Protein AF-A0A7S2DVL0-F1 (afdb_monomer_lite)

Foldseek 3Di:
DDDPDPDVVVVVVLVVVLVVVLVVQCVVVVVPDDDDDPPVVCVVSNVVSVVVSVVVVVVVVVVVVVVVVVVPPCPPVNVVVVVVVVVVVVVVVVVVVVCVVVPPPPDPDPCDVVNVVVVVVPPPPDDDDDDDDCVVVVVVVVVVVVVVVVVVVVVVVVVVVVVVVVVVVVVVVVVVVVVVVVVVVVVVVVVVVVVVVVVVVVVVVVVVVVVVVVVVVVVVVVVVVVVVVVVVVVVVVVVVVVVVVCVVVDDDDPDDDDDPDDDDDDDDDDDPPPDDPPPPDDDDDDDDDDDDDDD

Structure (mmCIF, N/CA/C/O backbone):
data_AF-A0A7S2DVL0-F1
#
_entry.id   AF-A0A7S2DVL0-F1
#
loop_
_atom_site.group_PDB
_atom_site.id
_atom_site.type_symbol
_atom_site.label_atom_id
_atom_site.label_alt_id
_atom_site.label_comp_id
_atom_site.label_asym_id
_atom_site.label_entity_id
_atom_site.label_seq_id
_atom_site.pdbx_PDB_ins_code
_atom_site.Cartn_x
_atom_site.Cartn_y
_atom_site.Cartn_z
_atom_site.occupancy
_atom_site.B_iso_or_equiv
_atom_site.auth_seq_id
_atom_site.auth_comp_id
_atom_site.auth_asym_id
_atom_site.auth_atom_id
_atom_site.pdbx_PDB_model_num
ATOM 1 N N . VAL A 1 1 ? 19.307 2.700 -13.566 1.00 50.06 1 VAL A N 1
ATOM 2 C CA . VAL A 1 1 ? 20.420 2.272 -12.690 1.00 50.06 1 VAL A CA 1
ATOM 3 C C . VAL A 1 1 ? 21.251 3.512 -12.385 1.00 50.06 1 VAL A C 1
ATOM 5 O O . VAL A 1 1 ? 21.381 4.338 -13.277 1.00 50.06 1 VAL A O 1
ATOM 8 N N . PHE A 1 2 ? 21.716 3.642 -11.141 1.00 42.03 2 PHE A N 1
ATOM 9 C CA . PHE A 1 2 ? 22.416 4.773 -10.503 1.00 42.03 2 PHE A CA 1
ATOM 10 C C . PHE A 1 2 ? 21.571 5.903 -9.903 1.00 42.03 2 PHE A C 1
ATOM 12 O O . PHE A 1 2 ? 20.671 6.484 -10.508 1.00 42.03 2 PHE A O 1
ATOM 19 N N . GLY A 1 3 ? 21.868 6.156 -8.627 1.00 41.47 3 GLY A N 1
ATOM 20 C CA . GLY A 1 3 ? 21.097 6.999 -7.728 1.00 41.47 3 GLY A CA 1
ATOM 21 C C . GLY A 1 3 ? 20.777 6.400 -6.358 1.00 41.47 3 GLY A C 1
ATOM 22 O O . GLY A 1 3 ? 19.974 6.978 -5.634 1.00 41.47 3 GLY A O 1
ATOM 23 N N . SER A 1 4 ? 21.347 5.238 -6.045 1.00 48.41 4 SER A N 1
ATOM 24 C CA . SER A 1 4 ? 21.222 4.517 -4.774 1.00 48.41 4 SER A CA 1
ATOM 25 C C . SER A 1 4 ? 22.229 4.958 -3.714 1.00 48.41 4 SER A C 1
ATOM 27 O O . SER A 1 4 ? 22.134 4.503 -2.581 1.00 48.41 4 SER A O 1
ATOM 29 N N . ASN A 1 5 ? 23.176 5.828 -4.056 1.00 49.28 5 ASN A N 1
ATOM 30 C CA . ASN A 1 5 ? 24.221 6.213 -3.124 1.00 49.28 5 ASN A CA 1
ATOM 31 C C . ASN A 1 5 ? 23.696 7.389 -2.302 1.00 49.28 5 ASN A C 1
ATOM 33 O O . ASN A 1 5 ? 23.779 8.545 -2.716 1.00 49.28 5 ASN A O 1
ATOM 37 N N . LEU A 1 6 ? 23.091 7.069 -1.154 1.00 56.78 6 LEU A N 1
ATOM 38 C CA . LEU A 1 6 ? 23.238 7.935 0.013 1.00 56.78 6 LEU A CA 1
ATOM 39 C C . LEU A 1 6 ? 24.744 8.225 0.106 1.00 56.78 6 LEU A C 1
ATOM 41 O O . LEU A 1 6 ? 25.525 7.279 0.021 1.00 56.78 6 LEU A O 1
ATOM 45 N N . HIS A 1 7 ? 25.160 9.491 0.164 1.00 62.66 7 HIS A N 1
ATOM 46 C CA . HIS A 1 7 ? 26.583 9.773 0.370 1.00 62.66 7 HIS A CA 1
ATOM 47 C C . HIS A 1 7 ? 27.009 9.069 1.663 1.00 62.66 7 HIS A C 1
ATOM 49 O O . HIS A 1 7 ? 26.276 9.156 2.649 1.00 62.66 7 HIS A O 1
ATOM 55 N N . ASP A 1 8 ? 28.147 8.369 1.659 1.00 63.44 8 ASP A N 1
ATOM 56 C CA . ASP A 1 8 ? 28.633 7.610 2.826 1.00 63.44 8 ASP A CA 1
ATOM 57 C C . ASP A 1 8 ? 28.656 8.475 4.097 1.00 63.44 8 ASP A C 1
ATOM 59 O O . ASP A 1 8 ? 28.310 8.025 5.184 1.00 63.44 8 ASP A O 1
ATOM 63 N N . GLU A 1 9 ? 28.918 9.769 3.933 1.00 69.19 9 GLU A N 1
ATOM 64 C CA . GLU A 1 9 ? 28.875 10.792 4.977 1.00 69.19 9 GLU A CA 1
ATOM 65 C C . GLU A 1 9 ? 27.500 10.921 5.668 1.00 69.19 9 GLU A C 1
ATOM 67 O O . GLU A 1 9 ? 27.413 11.082 6.884 1.00 69.19 9 GLU A O 1
ATOM 72 N N . GLN A 1 10 ? 26.399 10.760 4.925 1.00 74.38 10 GLN A N 1
ATOM 73 C CA . GLN A 1 10 ? 25.040 10.746 5.479 1.00 74.38 10 GLN A CA 1
ATOM 74 C C . GLN A 1 10 ? 24.735 9.438 6.215 1.00 74.38 10 GLN A C 1
ATOM 76 O O . GLN A 1 10 ? 24.002 9.455 7.202 1.00 74.38 10 GLN A O 1
ATOM 81 N N . ILE A 1 11 ? 25.295 8.312 5.760 1.00 75.50 11 ILE A N 1
ATOM 82 C CA . ILE A 1 11 ? 25.153 7.017 6.440 1.00 75.50 11 ILE A CA 1
ATOM 83 C C . ILE A 1 11 ? 25.861 7.073 7.796 1.00 75.50 11 ILE A C 1
ATOM 85 O O . ILE A 1 11 ? 25.276 6.673 8.800 1.00 75.50 11 ILE A O 1
ATOM 89 N N . ILE A 1 12 ? 27.070 7.640 7.833 1.00 77.31 12 ILE A N 1
ATOM 90 C CA . ILE A 1 12 ? 27.854 7.832 9.059 1.00 77.31 12 ILE A CA 1
ATOM 91 C C . ILE A 1 12 ? 27.099 8.732 10.044 1.00 77.31 12 ILE A C 1
ATOM 93 O O . ILE A 1 12 ? 26.960 8.378 11.214 1.00 77.31 12 ILE A O 1
ATOM 97 N N . HIS A 1 13 ? 26.539 9.854 9.581 1.00 74.69 13 HIS A N 1
ATOM 98 C CA . HIS A 1 13 ? 25.767 10.752 10.444 1.00 74.69 13 HIS A CA 1
ATOM 99 C C . HIS A 1 13 ? 24.511 10.092 11.020 1.00 74.69 13 HIS A C 1
ATOM 101 O O . HIS A 1 13 ? 24.214 10.280 12.200 1.00 74.69 13 HIS A O 1
ATOM 107 N N . ILE A 1 14 ? 23.779 9.316 10.213 1.00 76.44 14 ILE A N 1
ATOM 108 C CA . ILE A 1 14 ? 22.608 8.569 10.686 1.00 76.44 14 ILE A CA 1
ATOM 109 C C . ILE A 1 14 ? 23.049 7.542 11.726 1.00 76.44 14 ILE A C 1
ATOM 111 O O . ILE A 1 14 ? 22.485 7.549 12.812 1.00 76.44 14 ILE A O 1
ATOM 115 N N . PHE A 1 15 ? 24.085 6.748 11.434 1.00 79.25 15 PHE A N 1
ATOM 116 C CA . PHE A 1 15 ? 24.612 5.722 12.335 1.00 79.25 15 PHE A CA 1
ATOM 117 C C . PHE A 1 15 ? 24.961 6.289 13.715 1.00 79.25 15 PHE A C 1
ATOM 119 O O . PHE A 1 15 ? 24.412 5.825 14.714 1.00 79.25 15 PHE A O 1
ATOM 126 N N . TRP A 1 16 ? 25.786 7.340 13.766 1.00 82.56 16 TRP A N 1
ATOM 127 C CA . TRP A 1 16 ? 26.170 7.983 15.026 1.00 82.56 16 TRP A CA 1
ATOM 128 C C . TRP A 1 16 ? 24.976 8.587 15.759 1.00 82.56 16 TRP A C 1
ATOM 130 O O . TRP A 1 16 ? 24.888 8.470 16.976 1.00 82.56 16 TRP A O 1
ATOM 140 N N . SER A 1 17 ? 24.027 9.184 15.035 1.00 75.19 17 SER A N 1
ATOM 141 C CA . SER A 1 17 ? 22.839 9.789 15.645 1.00 75.19 17 SER A CA 1
ATOM 142 C C . SER A 1 17 ? 21.921 8.736 16.277 1.00 75.19 17 SER A C 1
ATOM 144 O O . SER A 1 17 ? 21.418 8.955 17.376 1.00 75.19 17 SER A O 1
ATOM 146 N N . THR A 1 18 ? 21.729 7.579 15.628 1.00 75.12 18 THR A N 1
ATOM 147 C CA . THR A 1 18 ? 21.005 6.441 16.226 1.00 75.12 18 THR A CA 1
ATOM 148 C C . THR A 1 18 ? 21.750 5.845 17.412 1.00 75.12 18 THR A C 1
ATOM 150 O O . THR A 1 18 ? 21.121 5.590 18.432 1.00 75.12 18 THR A O 1
ATOM 153 N N . LEU A 1 19 ? 23.075 5.694 17.326 1.00 80.38 19 LEU A N 1
ATOM 154 C CA . LEU A 1 19 ? 23.889 5.169 18.423 1.00 80.38 19 LEU A CA 1
ATOM 155 C C . LEU A 1 19 ? 23.804 6.077 19.662 1.00 80.38 19 LEU A C 1
ATOM 157 O O . LEU A 1 19 ? 23.554 5.603 20.766 1.00 80.38 19 LEU A O 1
ATOM 161 N N . PHE A 1 20 ? 23.932 7.396 19.486 1.00 81.81 20 PHE A N 1
ATOM 162 C CA . PHE A 1 20 ? 23.771 8.357 20.582 1.00 81.81 20 PHE A CA 1
ATOM 163 C C . PHE A 1 20 ? 22.355 8.351 21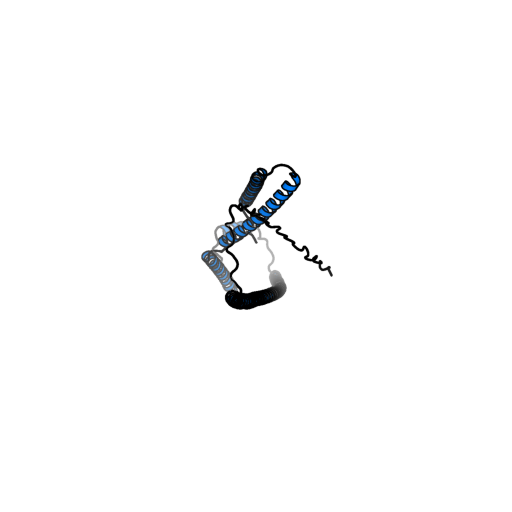.167 1.00 81.81 20 PHE A C 1
ATOM 165 O O . PHE A 1 20 ? 22.208 8.459 22.383 1.00 81.81 20 PHE A O 1
ATOM 172 N N . ALA A 1 21 ? 21.321 8.199 20.336 1.00 76.12 21 ALA A N 1
ATOM 173 C CA . ALA A 1 21 ? 19.942 8.099 20.808 1.00 76.12 21 ALA A CA 1
ATOM 174 C C . ALA A 1 21 ? 19.694 6.818 21.627 1.00 76.12 21 ALA A C 1
ATOM 176 O O . ALA A 1 21 ? 19.040 6.882 22.667 1.00 76.12 21 ALA A O 1
ATOM 177 N N . GLU A 1 22 ? 20.248 5.678 21.200 1.00 75.50 22 GLU A N 1
ATOM 178 C CA . GLU A 1 22 ? 20.196 4.414 21.948 1.00 75.50 22 GLU A CA 1
ATOM 179 C C . GLU A 1 22 ? 20.906 4.533 23.299 1.00 75.50 22 GLU A C 1
ATOM 181 O O . GLU A 1 22 ? 20.315 4.214 24.331 1.00 75.50 22 GLU A O 1
ATOM 186 N N . LEU A 1 23 ? 22.134 5.065 23.321 1.00 78.00 23 LEU A N 1
ATOM 187 C CA . LEU A 1 23 ? 22.875 5.294 24.565 1.00 78.00 23 LEU A CA 1
ATOM 188 C C . LEU A 1 23 ? 22.144 6.260 25.508 1.00 78.00 23 LEU A C 1
ATOM 190 O O . LEU A 1 23 ? 22.111 6.025 26.715 1.00 78.00 23 LEU A O 1
ATOM 194 N N . PHE A 1 24 ? 21.531 7.319 24.975 1.00 79.38 24 PHE A N 1
ATOM 195 C CA . PHE A 1 24 ? 20.758 8.271 25.771 1.00 79.38 24 PHE A CA 1
ATOM 196 C C . PHE A 1 24 ? 19.507 7.629 26.387 1.00 79.38 24 PHE A C 1
ATOM 198 O O . PHE A 1 24 ? 19.237 7.832 27.570 1.00 79.38 24 PHE A O 1
ATOM 205 N N . MET A 1 25 ? 18.771 6.813 25.623 1.00 74.00 25 MET A N 1
ATOM 206 C CA . MET A 1 25 ? 17.609 6.068 26.129 1.00 74.00 25 MET A CA 1
ATOM 207 C C . MET A 1 25 ? 18.005 5.080 27.227 1.00 74.00 25 MET A C 1
ATOM 209 O O . MET A 1 25 ? 17.353 5.034 28.267 1.00 74.00 25 MET A O 1
ATOM 213 N N . ILE A 1 26 ? 19.102 4.340 27.039 1.00 74.38 26 ILE A N 1
ATOM 214 C CA . ILE A 1 26 ? 19.629 3.422 28.058 1.00 74.38 26 ILE A CA 1
ATOM 215 C C . ILE A 1 26 ? 20.008 4.192 29.328 1.00 74.38 26 ILE A C 1
ATOM 217 O O . ILE A 1 26 ? 19.660 3.765 30.425 1.00 74.38 26 ILE A O 1
ATOM 221 N N . PHE A 1 27 ? 20.666 5.348 29.200 1.00 78.50 27 PHE A N 1
ATOM 222 C CA . PHE A 1 27 ? 21.063 6.164 30.349 1.00 78.50 27 PHE A CA 1
ATOM 223 C C . PHE A 1 27 ? 19.859 6.729 31.118 1.00 78.50 27 PHE A C 1
ATOM 225 O O . PHE A 1 27 ? 19.845 6.682 32.345 1.00 78.50 27 PHE A O 1
ATOM 232 N N . MET A 1 28 ? 18.829 7.208 30.413 1.00 74.62 28 MET A N 1
ATOM 233 C CA . MET A 1 28 ? 17.597 7.725 31.028 1.00 74.62 28 MET A CA 1
ATOM 234 C C . MET A 1 28 ? 16.793 6.628 31.736 1.00 74.62 28 MET A C 1
ATOM 236 O O . MET A 1 28 ? 16.224 6.868 32.797 1.00 74.62 28 MET A O 1
ATOM 240 N N . LEU A 1 29 ? 16.754 5.419 31.172 1.00 71.06 29 LEU A N 1
ATOM 241 C CA . LEU A 1 29 ? 16.024 4.291 31.757 1.00 71.06 29 LEU A CA 1
ATOM 242 C C . LEU A 1 29 ? 16.802 3.624 32.901 1.00 71.06 29 LEU A C 1
ATOM 244 O O . LEU A 1 29 ? 16.195 3.165 33.863 1.00 71.06 29 LEU A O 1
ATOM 248 N N . SER A 1 30 ? 18.136 3.656 32.855 1.00 67.56 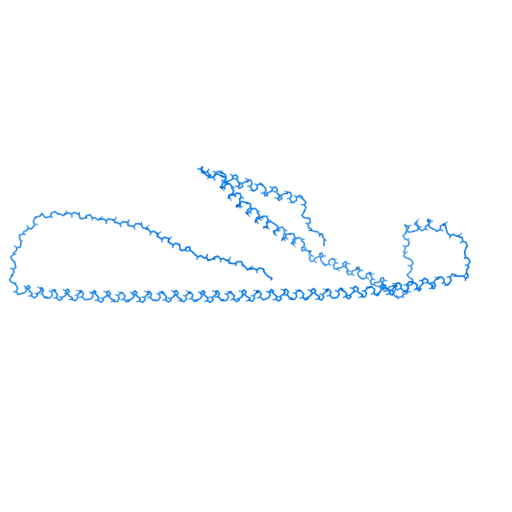30 SER A N 1
ATOM 249 C CA . SER A 1 30 ? 19.013 3.115 33.901 1.00 67.56 30 SER A CA 1
ATOM 250 C C . SER A 1 30 ? 18.901 3.839 35.248 1.00 67.56 30 SER A C 1
ATOM 252 O O . SER A 1 30 ? 19.328 3.278 36.255 1.00 67.56 30 SER A O 1
ATOM 254 N N . GLN A 1 31 ? 18.385 5.071 35.296 1.00 66.19 31 GLN A N 1
ATOM 255 C CA . GLN A 1 31 ? 18.293 5.846 36.543 1.00 66.19 31 GLN A CA 1
ATOM 256 C C . GLN A 1 31 ? 17.055 5.515 37.394 1.00 66.19 31 GLN A C 1
ATOM 258 O O . GLN A 1 31 ? 16.978 5.961 38.535 1.00 66.19 31 GLN A O 1
ATOM 263 N N . ASN A 1 32 ? 16.101 4.732 36.878 1.00 62.94 32 ASN A N 1
ATOM 264 C CA . ASN A 1 32 ? 14.792 4.528 37.512 1.00 62.94 32 ASN A CA 1
ATOM 265 C C . ASN A 1 32 ? 14.623 3.196 38.272 1.00 62.94 32 ASN A C 1
ATOM 267 O O . ASN A 1 32 ? 13.505 2.882 38.677 1.00 62.94 32 ASN A O 1
ATOM 271 N N . GLU A 1 33 ? 15.676 2.399 38.484 1.00 56.94 33 GLU A N 1
ATOM 272 C CA . GLU A 1 33 ? 15.510 1.014 38.958 1.00 56.94 33 GLU A CA 1
ATOM 273 C C . GLU A 1 33 ? 16.174 0.724 40.309 1.00 56.94 33 GLU A C 1
ATOM 275 O O . GLU A 1 33 ? 17.397 0.706 40.438 1.00 56.94 33 GLU A O 1
ATOM 280 N N . ASN A 1 34 ? 15.323 0.447 41.304 1.00 56.12 34 ASN A N 1
ATOM 281 C CA . ASN A 1 34 ? 15.676 -0.170 42.582 1.00 56.12 34 ASN A CA 1
ATOM 282 C C . ASN A 1 34 ? 15.659 -1.707 42.464 1.00 56.12 34 ASN A C 1
ATOM 284 O O . ASN A 1 34 ? 14.858 -2.295 41.740 1.00 56.12 34 ASN A O 1
ATOM 288 N N . ASP A 1 35 ? 16.581 -2.334 43.188 1.00 61.31 35 ASP A N 1
ATOM 289 C CA . ASP A 1 35 ? 17.112 -3.685 43.010 1.00 61.31 35 ASP A CA 1
ATOM 290 C C . ASP A 1 35 ? 16.134 -4.865 43.176 1.00 61.31 35 ASP A C 1
ATOM 292 O O . ASP A 1 35 ? 15.570 -5.055 44.249 1.00 61.31 35 ASP A O 1
ATOM 296 N N . ALA A 1 36 ? 16.057 -5.737 42.154 1.00 58.97 36 ALA A N 1
ATOM 297 C CA . ALA A 1 36 ? 15.828 -7.186 42.331 1.00 58.97 36 ALA A CA 1
ATOM 298 C C . ALA A 1 36 ? 16.179 -8.046 41.088 1.00 58.97 36 ALA A C 1
ATOM 300 O O . ALA A 1 36 ? 16.665 -9.161 41.254 1.00 58.97 36 ALA A O 1
ATOM 301 N N . PHE A 1 37 ? 16.001 -7.560 39.845 1.00 63.72 37 PHE A N 1
ATOM 302 C CA . PHE A 1 37 ? 16.165 -8.392 38.627 1.00 63.72 37 PHE A CA 1
ATOM 303 C C . PHE A 1 37 ? 16.851 -7.681 37.440 1.00 63.72 37 PHE A C 1
ATOM 305 O O . PHE A 1 37 ? 16.379 -7.718 36.301 1.00 63.72 37 PHE A O 1
ATOM 312 N N . ARG A 1 38 ? 18.027 -7.087 37.689 1.00 66.00 38 ARG A N 1
ATOM 313 C CA . ARG A 1 38 ? 18.797 -6.297 36.703 1.00 66.00 38 ARG A CA 1
ATOM 314 C C . ARG A 1 38 ? 19.011 -6.954 35.321 1.00 66.00 38 ARG A C 1
ATOM 316 O O . ARG A 1 38 ? 18.795 -6.269 34.327 1.00 66.00 38 ARG A O 1
ATOM 323 N N . PRO A 1 39 ? 19.418 -8.233 35.176 1.00 72.25 39 PRO A N 1
ATOM 324 C CA . PRO A 1 39 ? 19.754 -8.769 33.850 1.00 72.25 39 PRO A CA 1
ATOM 325 C C . PRO A 1 39 ? 18.534 -8.999 32.944 1.00 72.25 39 PRO A C 1
ATOM 327 O O . PRO A 1 39 ? 18.613 -8.753 31.741 1.00 72.25 39 PRO A O 1
ATOM 330 N N . ILE A 1 40 ? 17.398 -9.430 33.502 1.00 74.69 40 ILE A N 1
ATOM 331 C CA . ILE A 1 40 ? 16.161 -9.656 32.731 1.00 74.69 40 ILE A CA 1
ATOM 332 C C . ILE A 1 40 ? 15.567 -8.315 32.296 1.00 74.69 40 ILE A C 1
ATOM 334 O O . ILE A 1 40 ? 15.134 -8.157 31.156 1.00 74.69 40 ILE A O 1
ATOM 338 N N . GLN A 1 41 ? 15.607 -7.328 33.187 1.00 72.88 41 GLN A N 1
ATOM 339 C CA . GLN A 1 41 ? 15.114 -5.984 32.925 1.00 72.88 41 GLN A CA 1
ATOM 340 C C . GLN A 1 41 ? 15.968 -5.254 31.882 1.00 72.88 41 GLN A C 1
ATOM 342 O O . GLN A 1 41 ? 15.422 -4.658 30.957 1.00 72.88 41 GLN A O 1
ATOM 347 N N . LEU A 1 42 ? 17.295 -5.414 31.934 1.00 75.00 42 LEU A N 1
ATOM 348 C CA . LEU A 1 42 ? 18.208 -4.900 30.911 1.00 75.00 42 LEU A CA 1
ATOM 349 C C . LEU A 1 42 ? 17.948 -5.536 29.537 1.00 75.00 42 LEU A C 1
ATOM 351 O O . LEU A 1 42 ? 17.955 -4.837 28.526 1.00 75.00 42 LEU A O 1
ATOM 355 N N . ALA A 1 43 ? 17.676 -6.845 29.488 1.00 77.00 43 ALA A N 1
ATOM 356 C CA . ALA A 1 43 ? 17.314 -7.526 28.246 1.00 77.00 43 ALA A CA 1
ATOM 357 C C . ALA A 1 43 ? 15.965 -7.031 27.697 1.00 77.00 43 ALA A C 1
ATOM 359 O O . ALA A 1 43 ? 15.835 -6.781 26.498 1.00 77.00 43 ALA A O 1
ATOM 360 N N . TYR A 1 44 ? 14.978 -6.829 28.573 1.00 78.62 44 TYR A N 1
ATOM 361 C CA . TYR A 1 44 ? 13.663 -6.315 28.201 1.00 78.62 44 TYR A CA 1
ATOM 362 C C . TYR A 1 44 ? 13.741 -4.874 27.681 1.00 78.62 44 TYR A C 1
ATOM 364 O O . TYR A 1 44 ? 13.296 -4.596 26.565 1.00 78.62 44 TYR A O 1
ATOM 372 N N . ILE A 1 45 ? 14.397 -3.978 28.419 1.00 78.94 45 ILE A N 1
ATOM 373 C CA . ILE A 1 45 ? 14.619 -2.587 28.010 1.00 78.94 45 ILE A CA 1
ATOM 374 C C . ILE A 1 45 ? 15.444 -2.531 26.728 1.00 78.94 45 ILE A C 1
ATOM 376 O O . ILE A 1 45 ? 15.060 -1.834 25.791 1.00 78.94 45 ILE A O 1
ATOM 380 N N . GLY A 1 46 ? 16.524 -3.308 26.630 1.00 74.81 46 GLY A N 1
ATOM 381 C CA . GLY A 1 46 ? 17.333 -3.401 25.418 1.00 74.81 46 GLY A CA 1
ATOM 382 C C . GLY A 1 46 ? 16.510 -3.840 24.206 1.00 74.81 46 GLY A C 1
ATOM 383 O O . GLY A 1 46 ? 16.613 -3.229 23.144 1.00 74.81 46 GLY A O 1
ATOM 384 N N . SER A 1 47 ? 15.625 -4.828 24.373 1.00 79.25 47 SER A N 1
ATOM 385 C CA . SER A 1 47 ? 14.761 -5.315 23.292 1.00 79.25 47 SER A CA 1
ATOM 386 C C . SER A 1 47 ? 13.744 -4.268 22.824 1.00 79.25 47 SER A C 1
ATOM 388 O O . SER A 1 47 ? 13.605 -4.054 21.620 1.00 79.25 47 SER A O 1
ATOM 390 N N . ILE A 1 48 ? 13.094 -3.550 23.749 1.00 80.44 48 ILE A N 1
ATOM 391 C CA . ILE A 1 48 ? 12.149 -2.471 23.421 1.00 80.44 48 ILE A CA 1
ATOM 392 C C . ILE A 1 48 ? 12.877 -1.321 22.730 1.00 80.44 48 ILE A C 1
ATOM 394 O O . ILE A 1 48 ? 12.392 -0.792 21.729 1.00 80.44 48 ILE A O 1
ATOM 398 N N . THR A 1 49 ? 14.057 -0.959 23.230 1.00 76.56 49 THR A N 1
ATOM 399 C CA . THR A 1 49 ? 14.858 0.139 22.682 1.00 76.56 49 THR A CA 1
ATOM 400 C C . THR A 1 49 ? 15.342 -0.201 21.272 1.00 76.56 49 THR A C 1
ATOM 402 O O . THR A 1 49 ? 15.201 0.618 20.365 1.00 76.56 49 THR A O 1
ATOM 405 N N . ALA A 1 50 ? 15.804 -1.434 21.043 1.00 77.38 50 ALA A N 1
ATOM 406 C CA . ALA A 1 50 ? 16.188 -1.917 19.718 1.00 77.38 50 ALA A CA 1
ATOM 407 C C . ALA A 1 50 ? 14.998 -1.935 18.743 1.00 77.38 50 ALA A C 1
ATOM 409 O O . ALA A 1 50 ? 15.130 -1.528 17.585 1.00 77.38 50 ALA A O 1
ATOM 410 N N . LEU A 1 51 ? 13.812 -2.349 19.206 1.00 81.88 51 LEU A N 1
ATOM 411 C CA . LEU A 1 51 ? 12.598 -2.343 18.389 1.00 81.88 51 LEU A CA 1
ATOM 412 C C . LEU A 1 51 ? 12.193 -0.911 18.006 1.00 81.88 51 LEU A C 1
ATOM 414 O O . LEU A 1 51 ? 11.896 -0.636 16.841 1.00 81.88 51 LEU A O 1
ATOM 418 N N . ALA A 1 52 ? 12.242 0.017 18.965 1.00 77.06 52 ALA A N 1
ATOM 419 C CA . ALA A 1 52 ? 11.972 1.433 18.741 1.00 77.06 52 ALA A CA 1
ATOM 420 C C . ALA A 1 52 ? 12.969 2.049 17.746 1.00 77.06 52 ALA A C 1
ATOM 422 O O . ALA A 1 52 ? 12.562 2.771 16.831 1.00 77.06 52 ALA A O 1
ATOM 423 N N . CYS A 1 53 ? 14.254 1.707 17.851 1.00 77.81 53 CYS A N 1
ATOM 424 C CA . CYS A 1 53 ? 15.286 2.192 16.937 1.00 77.81 53 CYS A CA 1
ATOM 425 C C . CYS A 1 53 ? 15.141 1.607 15.529 1.00 77.81 53 CYS A C 1
ATOM 427 O O . CYS A 1 53 ? 15.280 2.340 14.549 1.00 77.81 53 CYS A O 1
ATOM 429 N N . ALA A 1 54 ? 14.749 0.338 15.391 1.00 79.00 54 ALA A N 1
ATOM 430 C CA . ALA A 1 54 ? 14.443 -0.263 14.093 1.00 79.00 54 ALA A CA 1
ATOM 431 C C . ALA A 1 54 ? 13.239 0.409 13.407 1.00 79.00 54 ALA A C 1
ATOM 433 O O . ALA A 1 54 ? 13.266 0.668 12.196 1.00 79.00 54 ALA A O 1
ATOM 434 N N . VAL A 1 55 ? 12.191 0.733 14.172 1.00 83.00 55 VAL A N 1
ATOM 435 C CA . VAL A 1 55 ? 11.025 1.480 13.672 1.00 83.00 55 VAL A CA 1
ATOM 436 C C . VAL A 1 55 ? 11.434 2.892 13.255 1.00 83.00 55 VAL A C 1
ATOM 438 O O . VAL A 1 55 ? 11.114 3.315 12.142 1.00 83.00 55 VAL A O 1
ATOM 441 N N . LEU A 1 56 ? 12.206 3.596 14.086 1.00 79.69 56 LEU A N 1
ATOM 442 C CA . LEU A 1 56 ? 12.696 4.939 13.781 1.00 79.69 56 LEU A CA 1
ATOM 443 C C . LEU A 1 56 ? 13.592 4.949 12.535 1.00 79.69 56 LEU A C 1
ATOM 445 O O . LEU A 1 56 ? 13.437 5.810 11.669 1.00 79.69 56 LEU A O 1
ATOM 449 N N . ALA A 1 57 ? 14.467 3.953 12.383 1.00 77.31 57 ALA A N 1
ATOM 450 C CA . ALA A 1 57 ? 15.304 3.777 11.201 1.00 77.31 57 ALA A CA 1
ATOM 451 C C . ALA A 1 57 ? 14.465 3.533 9.936 1.00 77.31 57 ALA A C 1
ATOM 453 O O . ALA A 1 57 ? 14.761 4.094 8.876 1.00 77.31 57 ALA A O 1
ATOM 454 N N . LYS A 1 58 ? 13.379 2.749 10.027 1.00 81.88 58 LYS A N 1
ATOM 455 C CA . LYS A 1 58 ? 12.431 2.587 8.915 1.00 81.88 58 LYS A CA 1
ATOM 456 C C . LYS A 1 58 ? 11.734 3.895 8.555 1.00 81.88 58 LYS A C 1
ATOM 458 O O . LYS A 1 58 ? 11.680 4.227 7.370 1.00 81.88 58 LYS A O 1
ATOM 463 N N . ILE A 1 59 ? 11.258 4.647 9.545 1.00 80.88 59 ILE A N 1
ATOM 464 C CA . ILE A 1 59 ? 10.599 5.943 9.335 1.00 80.88 59 ILE A CA 1
ATOM 465 C C . ILE A 1 59 ? 11.573 6.930 8.684 1.00 80.88 59 ILE A C 1
ATOM 467 O O . ILE A 1 59 ? 11.254 7.517 7.652 1.00 80.88 59 ILE A O 1
ATOM 471 N N . MET A 1 60 ? 12.792 7.055 9.211 1.00 74.56 60 MET A N 1
ATOM 472 C CA . MET A 1 60 ? 13.856 7.876 8.626 1.00 74.56 60 MET A CA 1
ATOM 473 C C . MET A 1 60 ? 14.133 7.469 7.178 1.00 74.56 60 MET A C 1
ATOM 475 O O . MET A 1 60 ? 14.157 8.321 6.291 1.00 74.56 60 MET A O 1
ATOM 479 N N . LYS A 1 61 ? 14.265 6.168 6.893 1.00 78.62 61 LYS A N 1
ATOM 480 C CA . LYS A 1 61 ? 14.470 5.661 5.528 1.00 78.62 61 LYS A CA 1
ATOM 481 C C . LYS A 1 61 ? 13.323 6.044 4.594 1.00 78.62 61 LYS A C 1
ATOM 483 O O . LYS A 1 61 ? 13.575 6.397 3.441 1.00 78.62 61 LYS A O 1
ATOM 488 N N . GLU A 1 62 ? 12.080 6.003 5.060 1.00 79.75 62 GLU A N 1
ATOM 489 C CA . GLU A 1 62 ? 10.924 6.445 4.280 1.00 79.75 62 GLU A CA 1
ATOM 490 C C . GLU A 1 62 ? 10.907 7.957 4.069 1.00 79.75 62 GLU A C 1
ATOM 492 O O . GLU A 1 62 ? 10.743 8.393 2.930 1.00 79.75 62 GLU A O 1
ATOM 497 N N . ILE A 1 63 ? 11.165 8.757 5.106 1.00 77.69 63 ILE A N 1
ATOM 498 C CA . ILE A 1 63 ? 11.261 10.220 5.009 1.00 77.69 63 ILE A CA 1
ATOM 499 C C . ILE A 1 63 ? 12.360 10.610 4.021 1.00 77.69 63 ILE A C 1
ATOM 501 O O . ILE A 1 63 ? 12.114 11.407 3.115 1.00 77.69 63 ILE A O 1
ATOM 505 N N . PHE A 1 64 ? 13.544 10.000 4.113 1.00 72.19 64 PHE A N 1
ATOM 506 C CA . PHE A 1 64 ? 14.621 10.217 3.152 1.00 72.19 64 PHE A CA 1
ATOM 507 C C . PHE A 1 64 ? 14.217 9.768 1.753 1.00 72.19 64 PHE A C 1
ATOM 509 O O . PHE A 1 64 ? 14.468 10.492 0.792 1.00 72.19 64 PHE A O 1
ATOM 516 N N . ARG A 1 65 ? 13.531 8.631 1.602 1.00 75.44 65 ARG A N 1
ATOM 517 C CA . ARG A 1 65 ? 13.022 8.174 0.302 1.00 75.44 65 ARG A CA 1
ATOM 518 C C . ARG A 1 65 ? 12.008 9.158 -0.283 1.00 75.44 65 ARG A C 1
ATOM 520 O O . ARG A 1 65 ? 12.076 9.432 -1.479 1.00 75.44 65 ARG A O 1
ATOM 527 N N . PHE A 1 66 ? 11.112 9.726 0.521 1.00 71.56 66 PHE A N 1
ATOM 528 C CA . PHE A 1 66 ? 10.144 10.742 0.101 1.00 71.56 66 PHE A CA 1
ATOM 529 C C . PHE A 1 66 ? 10.811 12.085 -0.220 1.00 71.56 66 PHE A C 1
ATOM 531 O O . PHE A 1 66 ? 10.526 12.670 -1.268 1.00 71.56 66 PHE A O 1
ATOM 538 N N . GLY A 1 67 ? 11.748 12.538 0.611 1.00 68.19 67 GLY A N 1
ATOM 539 C CA . GLY A 1 67 ? 12.547 13.743 0.390 1.00 68.19 67 GLY A CA 1
ATOM 540 C C . GLY A 1 67 ? 13.388 13.648 -0.884 1.00 68.19 67 GLY A C 1
ATOM 541 O O . GLY A 1 67 ? 13.342 14.546 -1.729 1.00 68.19 67 GLY A O 1
ATOM 542 N N . ASN A 1 68 ? 14.062 12.513 -1.106 1.00 64.44 68 ASN A N 1
ATOM 543 C CA . ASN A 1 68 ? 14.792 12.255 -2.348 1.00 64.44 68 ASN A CA 1
ATOM 544 C C . ASN A 1 68 ? 13.851 12.115 -3.544 1.00 64.44 68 ASN A C 1
ATOM 546 O O . ASN A 1 68 ? 14.193 12.555 -4.636 1.00 64.44 68 ASN A O 1
ATOM 550 N N . ARG A 1 69 ? 12.646 11.558 -3.371 1.00 62.25 69 ARG A N 1
ATOM 551 C CA . ARG A 1 69 ? 11.634 11.499 -4.437 1.00 62.25 69 ARG A CA 1
ATOM 552 C C . ARG A 1 69 ? 11.123 12.890 -4.814 1.00 62.25 69 ARG A C 1
ATOM 554 O O . ARG A 1 69 ? 10.809 13.099 -5.980 1.00 62.25 69 ARG A O 1
ATOM 561 N N . LYS A 1 70 ? 11.081 13.840 -3.872 1.00 54.66 70 LYS A N 1
ATOM 562 C CA . LYS A 1 70 ? 10.724 15.246 -4.126 1.00 54.66 70 LYS A CA 1
ATOM 563 C C . LYS A 1 70 ? 11.870 16.019 -4.796 1.00 54.66 70 LYS A C 1
ATOM 565 O O . LYS A 1 70 ? 11.592 16.745 -5.740 1.00 54.66 70 LYS A O 1
ATOM 570 N N . ARG A 1 71 ? 13.140 15.779 -4.422 1.00 55.88 71 ARG A N 1
ATOM 571 C CA . ARG A 1 71 ? 14.328 16.290 -5.154 1.00 55.88 71 ARG A CA 1
ATOM 572 C C . ARG A 1 71 ? 14.508 15.660 -6.545 1.00 55.88 71 ARG A C 1
ATOM 574 O O . ARG A 1 71 ? 15.020 16.309 -7.444 1.00 55.88 71 ARG A O 1
ATOM 581 N N . ARG A 1 72 ? 14.076 14.406 -6.733 1.00 53.06 72 ARG A N 1
ATOM 582 C CA . ARG A 1 72 ? 14.114 13.666 -8.012 1.00 53.06 72 ARG A CA 1
ATOM 583 C C . ARG A 1 72 ? 12.866 13.814 -8.872 1.00 53.06 72 ARG A C 1
ATOM 585 O O . ARG A 1 72 ? 12.828 13.232 -9.956 1.00 53.06 72 ARG A O 1
ATOM 592 N N . ARG A 1 73 ? 11.842 14.557 -8.439 1.00 54.41 73 ARG A N 1
ATOM 593 C CA . ARG A 1 73 ? 10.871 15.069 -9.406 1.00 54.41 73 ARG A CA 1
ATOM 594 C C . ARG A 1 73 ? 11.647 16.071 -10.244 1.00 54.41 73 ARG A C 1
ATOM 596 O O . ARG A 1 73 ? 11.794 17.216 -9.837 1.00 54.41 73 ARG A O 1
ATOM 603 N N . GLU A 1 74 ? 12.200 15.589 -11.358 1.00 53.72 74 GLU A N 1
ATOM 604 C CA . GLU A 1 74 ? 12.731 16.431 -12.425 1.00 53.72 74 GLU A CA 1
ATOM 605 C C . GLU A 1 74 ? 11.755 17.583 -12.580 1.00 53.72 74 GLU A C 1
ATOM 607 O O . GLU A 1 74 ? 10.551 17.349 -12.765 1.00 53.72 74 GLU A O 1
ATOM 612 N N . SER A 1 75 ? 12.247 18.808 -12.396 1.00 59.53 75 SER A N 1
ATOM 613 C CA . SER A 1 75 ? 11.396 19.971 -12.573 1.00 59.53 75 SER A CA 1
ATOM 614 C C . SER A 1 75 ? 10.722 19.832 -13.941 1.00 59.53 75 SER A C 1
ATOM 616 O O . SER A 1 75 ? 11.312 19.303 -14.890 1.00 59.53 75 SER A O 1
ATOM 618 N N . MET A 1 76 ? 9.463 20.257 -14.066 1.00 63.09 76 MET A N 1
ATOM 619 C CA . MET A 1 76 ? 8.767 20.234 -15.363 1.00 63.09 76 MET A CA 1
ATOM 620 C C . MET A 1 76 ? 9.632 20.875 -16.467 1.00 63.09 76 MET A C 1
ATOM 622 O O . MET A 1 76 ? 9.585 20.452 -17.621 1.00 63.09 76 MET A O 1
ATOM 626 N N . PHE A 1 77 ? 10.491 21.823 -16.075 1.00 64.25 77 PHE A N 1
ATOM 627 C CA . PHE A 1 77 ? 11.499 22.461 -16.904 1.00 64.25 77 PHE A CA 1
ATOM 628 C C . PHE A 1 77 ? 12.628 21.518 -17.359 1.00 64.25 77 PHE A C 1
ATOM 630 O O . PHE A 1 77 ? 12.888 21.441 -18.557 1.00 64.25 77 PHE A O 1
ATOM 637 N N . ASP A 1 78 ? 13.242 20.734 -16.467 1.00 72.44 78 ASP A N 1
ATOM 638 C CA . ASP A 1 78 ? 14.257 19.730 -16.835 1.00 72.44 78 ASP A CA 1
ATOM 639 C C . ASP A 1 78 ? 13.688 18.653 -17.754 1.00 72.44 78 ASP A C 1
ATOM 641 O O . ASP A 1 78 ? 14.324 18.233 -18.726 1.00 72.44 78 ASP A O 1
ATOM 645 N N . ARG A 1 79 ? 12.454 18.225 -17.476 1.00 75.69 79 ARG A N 1
ATOM 646 C CA . ARG A 1 79 ? 11.763 17.231 -18.296 1.00 75.69 79 ARG A CA 1
ATOM 647 C C . ARG A 1 79 ? 11.493 17.775 -19.701 1.00 75.69 79 ARG A C 1
ATOM 649 O O . ARG A 1 79 ? 11.725 17.071 -20.685 1.00 75.69 79 ARG A O 1
ATOM 656 N N . ALA A 1 80 ? 11.083 19.040 -19.808 1.00 76.62 80 ALA A N 1
ATOM 657 C CA . ALA A 1 80 ? 10.922 19.731 -21.085 1.00 76.62 80 ALA A CA 1
ATOM 658 C C . ALA A 1 80 ? 12.265 19.950 -21.809 1.00 76.62 80 ALA A C 1
ATOM 660 O O . ALA A 1 80 ? 12.341 19.773 -23.027 1.00 76.62 80 ALA A O 1
ATOM 661 N N . TYR A 1 81 ? 13.336 20.277 -21.079 1.00 81.50 81 TYR A N 1
ATOM 662 C CA . TYR A 1 81 ? 14.673 20.474 -21.639 1.00 81.50 81 TYR A CA 1
ATOM 663 C C . TYR A 1 81 ? 15.241 19.174 -22.218 1.00 81.50 81 TYR A C 1
ATOM 665 O O . TYR A 1 81 ? 15.691 19.152 -23.365 1.00 81.50 81 TYR A O 1
ATOM 673 N N . ARG A 1 82 ? 15.132 18.053 -21.492 1.00 79.38 82 ARG A N 1
ATOM 674 C CA . ARG A 1 82 ? 15.545 16.732 -21.996 1.00 79.38 82 ARG A CA 1
ATOM 675 C C . ARG A 1 82 ? 14.692 16.263 -23.168 1.00 79.38 82 ARG A C 1
ATOM 677 O O . ARG A 1 82 ? 15.243 15.721 -24.123 1.00 79.38 82 ARG A O 1
ATOM 684 N N . ALA A 1 83 ? 13.382 16.510 -23.144 1.00 83.88 83 ALA A N 1
ATOM 685 C CA . ALA A 1 83 ? 12.510 16.210 -24.278 1.00 83.88 83 ALA A CA 1
ATOM 686 C C . ALA A 1 83 ? 12.917 17.009 -25.529 1.00 83.88 83 ALA A C 1
ATOM 688 O O . ALA A 1 83 ? 13.023 16.441 -26.617 1.00 83.88 83 ALA A O 1
ATOM 689 N N . ARG A 1 84 ? 13.236 18.305 -25.380 1.00 88.25 84 ARG A N 1
ATOM 690 C CA . ARG A 1 84 ? 13.775 19.132 -26.474 1.00 88.25 84 ARG A CA 1
ATOM 691 C C . ARG A 1 84 ? 15.136 18.637 -26.960 1.00 88.25 84 ARG A C 1
ATOM 693 O O . ARG A 1 84 ? 15.353 18.582 -28.168 1.00 88.25 84 ARG A O 1
ATOM 700 N N . ALA A 1 85 ? 16.035 18.248 -26.058 1.00 88.69 85 ALA A N 1
ATOM 701 C CA . ALA A 1 85 ? 17.347 17.715 -26.420 1.00 88.69 85 ALA A CA 1
ATOM 702 C C . ALA A 1 85 ? 17.234 16.394 -27.202 1.00 88.69 85 ALA A C 1
ATOM 704 O O . ALA A 1 85 ? 17.866 16.239 -28.246 1.00 88.69 85 ALA A O 1
ATOM 705 N N . GLN A 1 86 ? 16.368 15.476 -26.758 1.00 89.19 86 GLN A N 1
ATOM 706 C CA . GLN A 1 86 ? 16.089 14.230 -27.475 1.00 89.19 86 GLN A CA 1
ATOM 707 C C . GLN A 1 86 ? 15.435 14.482 -28.834 1.00 89.19 86 GLN A C 1
ATOM 709 O O . GLN A 1 86 ? 15.802 13.825 -29.806 1.00 89.19 86 GLN A O 1
ATOM 714 N N . LYS A 1 87 ? 14.512 15.449 -28.928 1.00 90.75 87 LYS A N 1
ATOM 715 C CA . LYS A 1 87 ? 13.898 15.836 -30.204 1.00 90.75 87 LYS A CA 1
ATOM 716 C C . LYS A 1 87 ? 14.950 16.343 -31.192 1.00 90.75 87 LYS A C 1
ATOM 718 O O . LYS A 1 87 ? 15.022 15.829 -32.299 1.00 90.75 87 LYS A O 1
ATOM 723 N N . ARG A 1 88 ? 15.839 17.248 -30.764 1.00 91.19 88 ARG A N 1
ATOM 724 C CA . ARG A 1 88 ? 16.957 17.735 -31.594 1.00 91.19 88 ARG A CA 1
ATOM 725 C C . ARG A 1 88 ? 17.909 16.618 -32.018 1.00 91.19 88 ARG A C 1
ATOM 727 O O . ARG A 1 88 ? 18.409 16.635 -33.136 1.00 91.19 88 ARG A O 1
ATOM 734 N N . HIS A 1 89 ? 18.180 15.655 -31.139 1.00 89.56 89 HIS A N 1
ATOM 735 C CA . HIS A 1 89 ? 19.025 14.511 -31.477 1.00 89.56 89 HIS A CA 1
ATOM 736 C C . HIS A 1 89 ? 18.369 13.609 -32.532 1.00 89.56 89 HIS A C 1
ATOM 738 O O . HIS A 1 89 ? 19.038 13.188 -33.470 1.00 89.56 89 HIS A O 1
ATOM 744 N N . ARG A 1 90 ? 17.060 13.347 -32.413 1.00 89.31 90 ARG A N 1
ATOM 745 C CA . ARG A 1 90 ? 16.299 12.607 -33.431 1.00 89.31 90 ARG A CA 1
ATOM 746 C C . ARG A 1 90 ? 16.268 13.357 -34.756 1.00 89.31 90 ARG A C 1
ATOM 748 O O . ARG A 1 90 ? 16.647 12.780 -35.756 1.00 89.31 90 ARG A O 1
ATOM 755 N N . GLU A 1 91 ? 15.973 14.655 -34.745 1.00 91.56 91 GLU A N 1
ATOM 756 C CA . GLU A 1 91 ? 16.001 15.488 -35.956 1.00 91.56 91 GLU A CA 1
ATOM 757 C C . GLU A 1 91 ? 17.382 15.488 -36.633 1.00 91.56 91 GLU A C 1
ATOM 759 O O . GLU A 1 91 ? 17.465 15.481 -37.858 1.00 91.56 91 GLU A O 1
ATOM 764 N N . LYS A 1 92 ? 18.481 15.466 -35.862 1.00 91.31 92 LYS A N 1
ATOM 765 C CA . LYS A 1 92 ? 19.834 15.306 -36.419 1.00 91.31 92 LYS A CA 1
ATOM 766 C C . LYS A 1 92 ? 20.031 13.937 -37.071 1.00 91.31 92 LYS A C 1
ATOM 768 O O . LYS A 1 92 ? 20.556 13.891 -38.177 1.00 91.31 92 LYS A O 1
ATOM 773 N N . MET A 1 93 ? 19.613 12.858 -36.409 1.00 88.50 93 MET A N 1
ATOM 774 C CA . MET A 1 93 ? 19.697 11.501 -36.962 1.00 88.50 93 MET A CA 1
ATOM 775 C C . MET A 1 93 ? 18.829 11.345 -38.215 1.00 88.50 93 MET A C 1
ATOM 777 O O . MET A 1 93 ? 19.286 10.784 -39.203 1.00 88.50 93 MET A O 1
ATOM 781 N N . ASP A 1 94 ? 17.622 11.910 -38.216 1.00 89.38 94 ASP A N 1
ATOM 782 C CA . ASP A 1 94 ? 16.701 11.864 -39.352 1.00 89.38 94 ASP A CA 1
ATOM 783 C C . ASP A 1 94 ? 17.249 12.661 -40.541 1.00 89.38 94 ASP A C 1
ATOM 785 O O . ASP A 1 94 ? 17.177 12.198 -41.674 1.00 89.38 94 ASP A O 1
ATOM 789 N N . ARG A 1 95 ? 17.869 13.827 -40.302 1.00 84.56 95 ARG A N 1
ATOM 790 C CA . ARG A 1 95 ? 18.573 14.583 -41.353 1.00 84.56 95 ARG A CA 1
ATOM 791 C C . ARG A 1 95 ? 19.770 13.819 -41.907 1.00 84.56 95 ARG A C 1
ATOM 793 O O . ARG A 1 95 ? 19.982 13.849 -43.110 1.00 84.56 95 ARG A O 1
ATOM 800 N N . GLN A 1 96 ? 20.534 13.134 -41.055 1.00 84.38 96 GLN A N 1
ATOM 801 C CA . GLN A 1 96 ? 21.648 12.293 -41.500 1.00 84.38 96 GLN A CA 1
ATOM 802 C C . GLN A 1 96 ? 21.160 11.099 -42.328 1.00 84.38 96 GLN A C 1
ATOM 804 O O . GLN A 1 96 ? 21.734 10.825 -43.375 1.00 84.38 96 GLN A O 1
ATOM 809 N N . MET A 1 97 ? 20.080 10.428 -41.914 1.00 76.50 97 MET A N 1
ATOM 810 C CA . MET A 1 97 ? 19.486 9.339 -42.697 1.00 76.50 97 MET A CA 1
ATOM 811 C C . MET A 1 97 ? 18.890 9.835 -44.013 1.00 76.50 97 MET A C 1
ATOM 813 O O . MET A 1 97 ? 19.060 9.178 -45.033 1.00 76.50 97 MET A O 1
ATOM 817 N N . LYS A 1 98 ? 18.217 10.991 -44.008 1.00 85.38 98 LYS A N 1
ATOM 818 C CA . LYS A 1 98 ? 17.631 11.578 -45.216 1.00 85.38 98 LYS A CA 1
ATOM 819 C C . LYS A 1 98 ? 18.709 12.002 -46.217 1.00 85.38 98 LYS A C 1
ATOM 821 O O . LYS A 1 98 ? 18.609 11.628 -47.376 1.00 85.38 98 LYS A O 1
ATOM 826 N N . ALA A 1 99 ? 19.777 12.653 -45.753 1.00 75.75 99 ALA A N 1
ATOM 827 C CA . ALA A 1 99 ? 20.937 12.976 -46.585 1.00 75.75 99 ALA A CA 1
ATOM 828 C C . ALA A 1 99 ? 21.630 11.716 -47.139 1.00 75.75 99 ALA A C 1
ATOM 830 O O . ALA A 1 99 ? 22.050 11.701 -48.289 1.00 75.75 99 ALA A O 1
ATOM 831 N N . ALA A 1 100 ? 21.704 10.633 -46.355 1.00 77.38 100 ALA A N 1
ATOM 832 C CA . ALA A 1 100 ? 22.241 9.356 -46.827 1.00 77.38 100 ALA A CA 1
ATOM 833 C C . ALA A 1 100 ? 21.338 8.659 -47.867 1.00 77.38 100 ALA A C 1
ATOM 835 O O . ALA A 1 100 ? 21.844 7.947 -48.730 1.00 77.38 100 ALA A O 1
ATOM 836 N N . LEU A 1 101 ? 20.014 8.844 -47.788 1.00 77.19 101 LEU A N 1
ATOM 837 C CA . LEU A 1 101 ? 19.025 8.274 -48.714 1.00 77.19 101 LEU A CA 1
ATOM 838 C C . LEU A 1 101 ? 18.903 9.055 -50.025 1.00 77.19 101 LEU A C 1
ATOM 840 O O . LEU A 1 101 ? 18.683 8.447 -51.067 1.00 77.19 101 LEU A O 1
ATOM 844 N N . GLU A 1 102 ? 19.038 10.381 -49.983 1.00 79.44 102 GLU A N 1
ATOM 845 C CA . GLU A 1 102 ? 18.944 11.246 -51.168 1.00 79.44 102 GLU A CA 1
ATOM 846 C C . GLU A 1 102 ? 20.171 11.133 -52.085 1.00 79.44 102 GLU A C 1
ATOM 848 O O . GLU A 1 102 ? 20.171 11.702 -53.171 1.00 79.44 102 GLU A O 1
ATOM 853 N N . GLY A 1 103 ? 21.195 10.360 -51.700 1.00 57.22 103 GLY A N 1
ATOM 854 C CA . GLY A 1 103 ? 22.339 10.068 -52.566 1.00 57.22 103 GLY A CA 1
ATOM 855 C C . GLY A 1 103 ? 23.135 11.311 -52.970 1.00 57.22 103 GLY A C 1
ATOM 856 O O . GLY A 1 103 ? 23.986 11.229 -53.854 1.00 57.22 103 GLY A O 1
ATOM 857 N N . GLU A 1 104 ? 22.887 12.455 -52.329 1.00 49.62 104 GLU A N 1
ATOM 858 C CA . GLU A 1 104 ? 23.730 13.630 -52.451 1.00 49.62 104 GLU A CA 1
ATOM 859 C C . GLU A 1 104 ? 25.067 13.277 -51.813 1.00 49.62 104 GLU A C 1
ATOM 861 O O . GLU A 1 104 ? 25.186 13.124 -50.595 1.00 49.62 104 GLU A O 1
ATOM 866 N N . SER A 1 105 ? 26.079 13.107 -52.664 1.00 53.88 105 SER A N 1
ATOM 867 C CA . SER A 1 105 ? 27.478 13.055 -52.270 1.00 53.88 105 SER A CA 1
ATOM 868 C C . SER A 1 105 ? 27.767 14.281 -51.408 1.00 53.88 105 SER A C 1
ATOM 870 O O . SER A 1 105 ? 27.982 15.386 -51.908 1.00 53.88 105 SER A O 1
ATOM 872 N N . GLN A 1 106 ? 27.696 14.087 -50.097 1.00 48.59 106 GLN A N 1
ATOM 873 C CA . GLN A 1 106 ? 27.951 15.104 -49.100 1.00 48.59 106 GLN A CA 1
ATOM 874 C C . GLN A 1 106 ? 29.315 15.740 -49.421 1.00 48.59 106 GLN A C 1
ATOM 876 O O . GLN A 1 106 ? 30.304 15.001 -49.487 1.00 48.59 106 GLN A O 1
ATOM 881 N N . PRO A 1 107 ? 29.418 17.066 -49.651 1.00 54.88 107 PRO A N 1
ATOM 882 C CA . PRO A 1 107 ? 30.726 17.695 -49.746 1.00 54.88 107 PRO A CA 1
ATOM 883 C C . PRO A 1 107 ? 31.478 17.371 -48.448 1.00 54.88 107 PRO A C 1
ATOM 885 O O . PRO A 1 107 ? 30.864 17.394 -47.371 1.00 54.88 107 PRO A O 1
ATOM 888 N N . PRO A 1 108 ? 32.765 16.990 -48.533 1.00 50.66 108 PRO A N 1
ATOM 889 C CA . PRO A 1 108 ? 33.512 16.484 -47.393 1.00 50.66 108 PRO A CA 1
ATOM 890 C C . PRO A 1 108 ? 33.382 17.470 -46.234 1.00 50.66 108 PRO A C 1
ATOM 892 O O . PRO A 1 108 ? 33.538 18.679 -46.421 1.00 50.66 108 PRO A O 1
ATOM 895 N N . ALA A 1 109 ? 33.045 16.951 -45.049 1.00 56.50 109 ALA A N 1
ATOM 896 C CA . ALA A 1 109 ? 32.943 17.748 -43.832 1.00 56.50 109 ALA A CA 1
ATOM 897 C C . ALA A 1 109 ? 34.150 18.699 -43.735 1.00 56.50 109 ALA A C 1
ATOM 899 O O . ALA A 1 109 ? 35.259 18.263 -44.060 1.00 56.50 109 ALA A O 1
ATOM 900 N N . PRO A 1 110 ? 33.971 19.966 -43.304 1.00 53.31 110 PRO A N 1
ATOM 901 C CA . PRO A 1 110 ? 35.072 20.912 -43.202 1.00 53.31 110 PRO A CA 1
ATOM 902 C C . PRO A 1 110 ? 36.186 20.257 -42.398 1.00 53.31 110 PRO A C 1
ATOM 904 O O . PRO A 1 110 ? 36.020 19.922 -41.221 1.00 53.31 110 PRO A O 1
ATOM 907 N N . VAL A 1 111 ? 37.289 19.998 -43.096 1.00 51.34 111 VAL A N 1
ATOM 908 C CA . VAL A 1 111 ? 38.454 19.298 -42.582 1.00 51.34 111 VAL A CA 1
ATOM 909 C C . VAL A 1 111 ? 38.996 20.166 -41.459 1.00 51.34 111 VAL A C 1
ATOM 911 O O . VAL A 1 111 ? 39.692 21.153 -41.681 1.00 51.34 111 VAL A O 1
ATOM 914 N N . THR A 1 112 ? 38.614 19.851 -40.224 1.00 64.44 112 THR A N 1
ATOM 915 C CA . THR A 1 112 ? 39.224 20.484 -39.057 1.00 64.44 112 THR A CA 1
ATOM 916 C C . THR A 1 112 ? 40.720 20.203 -39.142 1.00 64.44 112 THR A C 1
ATOM 918 O O . THR A 1 112 ? 41.111 19.067 -39.414 1.00 64.44 112 THR A O 1
ATOM 921 N N . TRP A 1 113 ? 41.571 21.209 -38.931 1.00 58.69 113 TRP A N 1
ATOM 922 C CA . TRP A 1 113 ? 43.037 21.097 -39.050 1.00 58.69 113 TRP A CA 1
ATOM 923 C C . TRP A 1 113 ? 43.622 19.851 -38.347 1.00 58.69 113 TRP A C 1
ATOM 925 O O . TRP A 1 113 ? 44.576 19.236 -38.823 1.00 58.69 113 TRP A O 1
ATOM 935 N N . ASN A 1 114 ? 42.975 19.400 -37.269 1.00 64.00 114 ASN A N 1
ATOM 936 C CA . ASN A 1 114 ? 43.330 18.194 -36.517 1.00 64.00 114 ASN A CA 1
ATOM 937 C C . ASN A 1 114 ? 43.140 16.862 -37.271 1.00 64.00 114 ASN A C 1
ATOM 939 O O . ASN A 1 114 ? 43.791 15.875 -36.925 1.00 64.00 114 ASN A O 1
ATOM 943 N N . SER A 1 115 ? 42.267 16.808 -38.277 1.00 57.00 115 SER A N 1
ATOM 944 C CA . SER A 1 115 ? 42.095 15.645 -39.162 1.00 57.00 115 SER A CA 1
ATOM 945 C C . SER A 1 115 ? 43.135 15.619 -40.293 1.00 57.00 115 SER A C 1
ATOM 947 O O . SER A 1 115 ? 43.625 14.549 -40.652 1.00 57.00 115 SER A O 1
ATOM 949 N N . LEU A 1 116 ? 43.587 16.793 -40.747 1.00 56.25 116 LEU A N 1
ATOM 950 C CA . LEU A 1 116 ? 44.626 16.960 -41.772 1.00 56.25 116 LEU A CA 1
ATOM 951 C C . LEU A 1 116 ? 46.025 16.570 -41.251 1.00 56.25 116 LEU A C 1
ATOM 953 O O . LEU A 1 116 ? 46.814 15.950 -41.963 1.00 56.25 116 LEU A O 1
ATOM 957 N N . LEU A 1 117 ? 46.306 16.836 -39.970 1.00 57.22 117 LEU A N 1
ATOM 958 C CA . LEU A 1 117 ? 47.548 16.410 -39.308 1.00 57.22 117 LEU A CA 1
ATOM 959 C C . LEU A 1 117 ? 47.595 14.903 -39.001 1.00 57.22 117 LEU A C 1
ATOM 961 O O . LEU A 1 117 ? 48.681 14.327 -38.944 1.00 57.22 117 LEU A O 1
ATOM 965 N N . ARG A 1 118 ? 46.439 14.244 -38.836 1.00 57.44 118 ARG A N 1
ATOM 966 C CA . ARG A 1 118 ? 46.372 12.791 -38.593 1.00 57.44 118 ARG A CA 1
ATOM 967 C C . ARG A 1 118 ? 46.439 11.960 -39.875 1.00 57.44 118 ARG A C 1
ATOM 969 O O . ARG A 1 118 ? 47.054 10.900 -39.854 1.00 57.44 118 ARG A O 1
ATOM 976 N N . GLY A 1 119 ? 45.897 12.455 -40.990 1.00 50.19 119 GLY A N 1
ATOM 977 C CA . GLY A 1 119 ? 45.952 11.760 -42.284 1.00 50.19 119 GLY A CA 1
ATOM 978 C C . GLY A 1 119 ? 47.333 11.746 -42.955 1.00 50.19 119 GLY A C 1
ATOM 979 O O . GLY A 1 119 ? 47.607 10.880 -43.781 1.00 50.19 119 GLY A O 1
ATOM 980 N N . ARG A 1 120 ? 48.245 12.658 -42.585 1.00 50.34 120 ARG A N 1
ATOM 981 C CA . ARG A 1 120 ? 49.577 12.759 -43.216 1.00 50.34 120 ARG A CA 1
ATOM 982 C C . ARG A 1 120 ? 50.596 11.707 -42.764 1.00 50.34 120 ARG A C 1
ATOM 984 O O . ARG A 1 120 ? 51.612 11.556 -43.430 1.00 50.34 120 ARG A O 1
ATOM 991 N N . LYS A 1 121 ? 50.345 10.967 -41.677 1.00 53.19 121 LYS A N 1
ATOM 992 C CA . LYS A 1 121 ? 51.254 9.895 -41.220 1.00 53.19 121 LYS A CA 1
ATOM 993 C C . LYS A 1 121 ? 50.932 8.512 -41.789 1.00 53.19 121 LYS A C 1
ATOM 995 O O . LYS A 1 121 ? 51.799 7.651 -41.752 1.00 53.19 121 LYS A O 1
ATOM 1000 N N . THR A 1 122 ? 49.739 8.292 -42.339 1.00 51.59 122 THR A N 1
ATOM 1001 C CA . THR A 1 122 ? 49.352 6.990 -42.913 1.00 51.59 122 THR A CA 1
ATOM 1002 C C . THR A 1 122 ? 49.431 6.937 -44.438 1.00 51.59 122 THR A C 1
ATOM 1004 O O . THR A 1 122 ? 49.457 5.845 -44.993 1.00 51.59 122 THR A O 1
ATOM 1007 N N . ALA A 1 123 ? 49.522 8.078 -45.128 1.00 48.53 123 ALA A N 1
ATOM 1008 C CA . ALA A 1 123 ? 49.556 8.122 -46.594 1.00 48.53 123 ALA A CA 1
ATOM 1009 C C . ALA A 1 123 ? 50.957 7.936 -47.218 1.00 48.53 123 ALA A C 1
ATOM 1011 O O . ALA A 1 123 ? 51.068 7.840 -48.433 1.00 48.53 123 ALA A O 1
ATOM 1012 N N . ALA A 1 124 ? 52.028 7.883 -46.420 1.00 49.88 124 ALA A N 1
ATOM 1013 C CA . ALA A 1 124 ? 53.404 7.850 -46.932 1.00 49.88 124 ALA A CA 1
ATOM 1014 C C . ALA A 1 124 ? 54.023 6.442 -47.046 1.00 49.88 124 ALA A C 1
ATOM 1016 O O . ALA A 1 124 ? 55.220 6.342 -47.290 1.00 49.88 124 ALA A O 1
ATOM 1017 N N . MET A 1 125 ? 53.262 5.356 -46.845 1.00 48.81 125 MET A N 1
ATOM 1018 C CA . MET A 1 125 ? 53.868 4.019 -46.712 1.00 48.81 125 MET A CA 1
ATOM 1019 C C . MET A 1 125 ? 53.226 2.899 -47.539 1.00 48.81 125 MET A C 1
ATOM 1021 O O . MET A 1 125 ? 53.503 1.734 -47.279 1.00 48.81 125 MET A O 1
ATOM 1025 N N . LEU A 1 126 ? 52.391 3.207 -48.534 1.00 50.06 126 LEU A N 1
ATOM 1026 C CA . LEU A 1 126 ? 51.819 2.180 -49.414 1.00 50.06 126 LEU A CA 1
ATOM 1027 C C . LEU A 1 126 ? 51.726 2.680 -50.861 1.00 50.06 126 LEU A C 1
ATOM 1029 O O . LEU A 1 126 ? 50.656 3.026 -51.350 1.00 50.06 126 LEU A O 1
ATOM 1033 N N . SER A 1 127 ? 52.869 2.696 -51.546 1.00 44.38 127 SER A N 1
ATOM 1034 C CA . SER A 1 127 ? 52.935 2.653 -53.009 1.00 44.38 127 SER A CA 1
ATOM 1035 C C . SER A 1 127 ? 53.928 1.564 -53.414 1.00 44.38 127 SER A C 1
ATOM 1037 O O . SER A 1 127 ? 55.121 1.820 -53.556 1.00 44.38 127 SER A O 1
ATOM 1039 N N . CYS A 1 128 ? 53.431 0.339 -53.556 1.00 40.22 128 CYS A N 1
ATOM 1040 C CA . CYS A 1 128 ? 54.088 -0.688 -54.354 1.00 40.22 128 CYS A CA 1
ATOM 1041 C C . CYS A 1 128 ? 53.038 -1.330 -55.259 1.00 40.22 128 CYS A C 1
ATOM 1043 O O . CYS A 1 128 ? 51.921 -1.624 -54.828 1.00 40.22 128 CYS A O 1
ATOM 1045 N N . ASP A 1 129 ? 53.437 -1.465 -56.514 1.00 50.09 129 ASP A N 1
ATOM 1046 C CA . ASP A 1 129 ? 52.677 -1.873 -57.683 1.00 50.09 129 ASP A CA 1
ATOM 1047 C C . ASP A 1 129 ? 51.893 -3.173 -57.496 1.00 50.09 129 ASP A C 1
ATOM 1049 O O . ASP A 1 129 ? 52.446 -4.184 -57.061 1.00 50.09 129 ASP A O 1
ATOM 1053 N N . VAL A 1 130 ? 50.620 -3.177 -57.909 1.00 46.81 130 VAL A N 1
ATOM 1054 C CA . VAL A 1 130 ? 49.879 -4.416 -58.174 1.00 46.81 130 VAL A CA 1
ATOM 1055 C C . VAL A 1 130 ? 49.007 -4.247 -59.417 1.00 46.81 130 VAL A C 1
ATOM 1057 O O . VAL A 1 1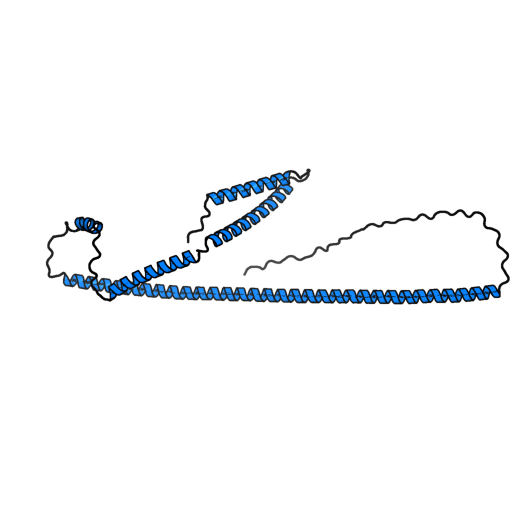30 ? 48.161 -3.360 -59.504 1.00 46.81 130 VAL A O 1
ATOM 1060 N N . SER A 1 131 ? 49.257 -5.146 -60.363 1.00 45.16 131 SER A N 1
ATOM 1061 C CA . SER A 1 131 ? 48.633 -5.343 -61.667 1.00 45.16 131 SER A CA 1
ATOM 1062 C C . SER A 1 131 ? 47.101 -5.243 -61.688 1.00 45.16 131 SER A C 1
ATOM 1064 O O . SER A 1 131 ? 46.401 -5.805 -60.844 1.00 45.16 131 SER A O 1
ATOM 1066 N N . ALA A 1 132 ? 46.589 -4.570 -62.720 1.00 53.44 132 ALA A N 1
ATOM 1067 C CA . ALA A 1 132 ? 45.228 -4.048 -62.814 1.00 53.44 132 ALA A CA 1
ATOM 1068 C C . ALA A 1 132 ? 44.142 -5.009 -63.342 1.00 53.44 132 ALA A C 1
ATOM 1070 O O . ALA A 1 132 ? 42.995 -4.591 -63.436 1.00 53.44 132 ALA A O 1
ATOM 1071 N N . ASP A 1 133 ? 44.423 -6.290 -63.603 1.00 48.94 133 ASP A N 1
ATOM 1072 C CA . ASP A 1 133 ? 43.451 -7.148 -64.315 1.00 48.94 133 ASP A CA 1
ATOM 1073 C C . ASP A 1 133 ? 42.743 -8.216 -63.454 1.00 48.94 133 ASP A C 1
ATOM 1075 O O . ASP A 1 133 ? 42.004 -9.049 -63.973 1.00 48.94 133 ASP A O 1
ATOM 1079 N N . SER A 1 134 ? 42.886 -8.186 -62.119 1.00 54.09 134 SER A N 1
ATOM 1080 C CA . SER A 1 134 ? 42.155 -9.098 -61.202 1.00 54.09 134 SER A CA 1
ATOM 1081 C C . SER A 1 134 ? 41.338 -8.407 -60.093 1.00 54.09 134 SER A C 1
ATOM 1083 O O . SER A 1 134 ? 40.628 -9.071 -59.329 1.00 54.09 134 SER A O 1
ATOM 1085 N N . SER A 1 135 ? 41.380 -7.072 -60.008 1.00 55.81 135 SER A N 1
ATOM 1086 C CA . SER A 1 135 ? 40.814 -6.285 -58.900 1.00 55.81 135 SER A CA 1
ATOM 1087 C C . SER A 1 135 ? 39.281 -6.222 -58.900 1.00 55.81 135 SER A C 1
ATOM 1089 O O . SER A 1 135 ? 38.672 -6.318 -57.830 1.00 55.81 135 SER A O 1
ATOM 1091 N N . VAL A 1 136 ? 38.645 -6.183 -60.078 1.00 58.25 136 VAL A N 1
ATOM 1092 C CA . VAL A 1 136 ? 37.177 -6.103 -60.229 1.00 58.25 136 VAL A CA 1
ATOM 1093 C C . VAL A 1 136 ? 36.481 -7.342 -59.647 1.00 58.25 136 VAL A C 1
ATOM 1095 O O . VAL A 1 136 ? 35.443 -7.237 -58.994 1.00 58.25 136 VAL A O 1
ATOM 1098 N N . SER A 1 137 ? 37.090 -8.530 -59.768 1.00 65.12 137 SER A N 1
ATOM 1099 C CA . SER A 1 137 ? 36.544 -9.757 -59.166 1.00 65.12 137 SER A CA 1
ATOM 1100 C C . SER A 1 137 ? 36.627 -9.761 -57.634 1.00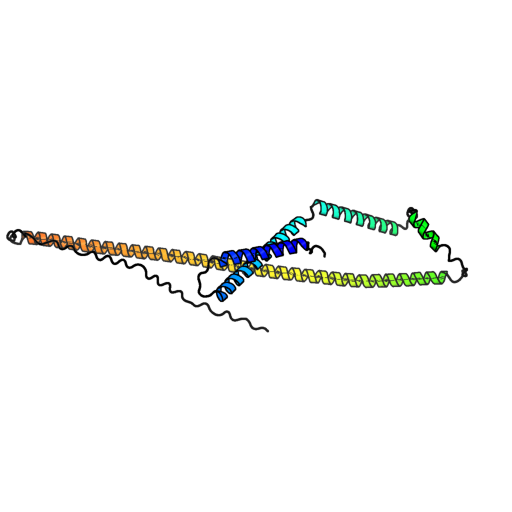 65.12 137 SER A C 1
ATOM 1102 O O . SER A 1 137 ? 35.859 -10.478 -56.985 1.00 65.12 137 SER A O 1
ATOM 1104 N N . SER A 1 138 ? 37.550 -9.000 -57.040 1.00 76.06 138 SER A N 1
ATOM 1105 C CA . SER A 1 138 ? 37.723 -8.939 -55.585 1.00 76.06 138 SER A CA 1
ATOM 1106 C C . SER A 1 138 ? 36.700 -8.011 -54.921 1.00 76.06 138 SER A C 1
ATOM 1108 O O . SER A 1 138 ? 36.183 -8.334 -53.850 1.00 76.06 138 SER A O 1
ATOM 1110 N N . GLU A 1 139 ? 36.339 -6.904 -55.574 1.00 80.31 139 GLU A N 1
ATOM 1111 C CA . GLU A 1 139 ? 35.327 -5.963 -55.080 1.00 80.31 139 GLU A CA 1
ATOM 1112 C C . GLU A 1 139 ? 33.918 -6.549 -55.144 1.00 80.31 139 GLU A C 1
ATOM 1114 O O . GLU A 1 139 ? 33.161 -6.438 -54.180 1.00 80.31 139 GLU A O 1
ATOM 1119 N N . VAL A 1 140 ? 33.589 -7.268 -56.222 1.00 83.56 140 VAL A N 1
ATOM 1120 C CA . VAL A 1 140 ? 32.293 -7.955 -56.342 1.00 83.56 140 VAL A CA 1
ATOM 1121 C C . VAL A 1 140 ? 32.124 -9.011 -55.243 1.00 83.56 140 VAL A C 1
ATOM 1123 O O . VAL A 1 140 ? 31.063 -9.087 -54.622 1.00 83.56 140 VAL A O 1
ATOM 1126 N N . ARG A 1 141 ? 33.177 -9.777 -54.920 1.00 83.38 141 ARG A N 1
ATOM 1127 C CA . ARG A 1 141 ? 33.145 -10.741 -53.804 1.00 83.38 141 ARG A CA 1
ATOM 1128 C C . ARG A 1 141 ? 32.982 -10.056 -52.446 1.00 83.38 141 ARG A C 1
ATOM 1130 O O . ARG A 1 141 ? 32.221 -10.549 -51.618 1.00 83.38 141 ARG A O 1
ATOM 1137 N N . LYS A 1 142 ? 33.639 -8.913 -52.215 1.00 89.25 142 LYS A N 1
ATOM 1138 C CA . LYS A 1 142 ? 33.455 -8.127 -50.981 1.00 89.25 142 LYS A CA 1
ATOM 1139 C C . LYS A 1 142 ? 32.014 -7.633 -50.838 1.00 89.25 142 LYS A C 1
ATOM 1141 O O . LYS A 1 142 ? 31.423 -7.829 -49.781 1.00 89.25 142 LYS A O 1
ATOM 1146 N N . MET A 1 143 ? 31.420 -7.092 -51.904 1.00 85.94 143 MET A N 1
ATOM 1147 C CA . MET A 1 143 ? 30.017 -6.659 -51.888 1.00 85.94 143 MET A CA 1
ATOM 1148 C C . MET A 1 143 ? 29.047 -7.815 -51.608 1.00 85.94 143 MET A C 1
ATOM 1150 O O . MET A 1 143 ? 28.096 -7.639 -50.851 1.00 85.94 143 MET A O 1
ATOM 1154 N N . GLN A 1 144 ? 29.297 -9.007 -52.161 1.00 91.25 144 GLN A N 1
ATOM 1155 C CA . GLN A 1 144 ? 28.481 -10.195 -51.880 1.00 91.25 144 GLN A CA 1
ATOM 1156 C C . GLN A 1 144 ? 28.594 -10.651 -50.418 1.00 91.25 144 GLN A C 1
ATOM 1158 O O . GLN A 1 144 ? 27.580 -10.974 -49.800 1.00 91.25 144 GLN A O 1
ATOM 1163 N N . ILE A 1 145 ? 29.800 -10.629 -49.840 1.00 91.56 145 ILE A N 1
ATOM 1164 C CA . ILE A 1 145 ? 30.017 -10.968 -48.425 1.00 91.56 145 ILE A CA 1
ATOM 1165 C C . ILE A 1 145 ? 29.320 -9.951 -47.513 1.00 91.56 145 ILE A C 1
ATOM 1167 O O . ILE A 1 145 ? 28.644 -10.342 -46.563 1.00 91.56 145 ILE A O 1
ATOM 1171 N N . GLU A 1 146 ? 29.423 -8.654 -47.808 1.00 93.06 146 GLU A N 1
ATOM 1172 C CA . GLU A 1 146 ? 28.725 -7.619 -47.041 1.00 93.06 146 GLU A CA 1
ATOM 1173 C C . GLU A 1 146 ? 27.202 -7.737 -47.152 1.00 93.06 146 GLU A C 1
ATOM 1175 O O . GLU A 1 146 ? 26.499 -7.569 -46.155 1.00 93.06 146 GLU A O 1
ATOM 1180 N N . ALA A 1 147 ? 26.676 -8.050 -48.340 1.00 93.06 147 ALA A N 1
ATOM 1181 C CA . ALA A 1 147 ? 25.249 -8.279 -48.535 1.00 93.06 147 ALA A CA 1
ATOM 1182 C C . ALA A 1 147 ? 24.754 -9.468 -47.695 1.00 93.06 147 ALA A C 1
ATOM 1184 O O . ALA A 1 147 ? 23.764 -9.330 -46.974 1.00 93.06 147 ALA A O 1
ATOM 1185 N N . ALA A 1 148 ? 25.490 -10.585 -47.698 1.00 93.19 148 ALA A N 1
ATOM 1186 C CA . ALA A 1 148 ? 25.178 -11.754 -46.876 1.00 93.19 148 ALA A CA 1
ATOM 1187 C C . ALA A 1 148 ? 25.233 -11.437 -45.368 1.00 93.19 148 ALA A C 1
ATOM 1189 O O . ALA A 1 148 ? 24.334 -11.815 -44.617 1.00 93.19 148 ALA A O 1
ATOM 1190 N N . GLN A 1 149 ? 26.232 -10.670 -44.915 1.00 94.62 149 GLN A N 1
ATOM 1191 C CA . GLN A 1 149 ? 26.330 -10.236 -43.515 1.00 94.62 149 GLN A CA 1
ATOM 1192 C C . GLN A 1 149 ? 25.185 -9.299 -43.107 1.00 94.62 149 GLN A C 1
ATOM 1194 O O . GLN A 1 149 ? 24.670 -9.401 -41.990 1.00 94.62 149 GLN A O 1
ATOM 1199 N N . ARG A 1 150 ? 24.751 -8.395 -43.996 1.00 93.44 150 ARG A N 1
ATOM 1200 C CA . ARG A 1 150 ? 23.583 -7.529 -43.755 1.00 93.44 150 ARG A CA 1
ATOM 1201 C C . ARG A 1 150 ? 22.302 -8.348 -43.652 1.00 93.44 150 ARG A C 1
ATOM 1203 O O . ARG A 1 150 ? 21.479 -8.071 -42.777 1.00 93.44 150 ARG A O 1
ATOM 1210 N N . GLU A 1 151 ? 22.139 -9.361 -44.497 1.00 94.44 151 GLU A N 1
ATOM 1211 C CA . GLU A 1 151 ? 20.988 -10.260 -44.434 1.00 94.44 151 GLU A CA 1
ATOM 1212 C C . GLU A 1 151 ? 20.969 -11.058 -43.121 1.00 94.44 151 GLU A C 1
ATOM 1214 O O . GLU A 1 151 ? 19.944 -11.090 -42.430 1.00 94.44 151 GLU A O 1
ATOM 1219 N N . GLU A 1 152 ? 22.115 -11.602 -42.701 1.00 94.75 152 GLU A N 1
ATOM 1220 C CA . GLU A 1 152 ? 22.244 -12.312 -41.426 1.00 94.75 152 GLU A CA 1
ATOM 1221 C C . GLU A 1 152 ? 21.973 -11.388 -40.224 1.00 94.75 152 GLU A C 1
ATOM 1223 O O . GLU A 1 152 ? 21.239 -11.750 -39.297 1.00 94.75 152 GLU A O 1
ATOM 1228 N N . ALA A 1 153 ? 22.493 -10.157 -40.246 1.00 94.75 153 ALA A N 1
ATOM 1229 C CA . ALA A 1 153 ? 22.231 -9.158 -39.213 1.00 94.75 153 ALA A CA 1
ATOM 1230 C C . ALA A 1 153 ? 20.734 -8.811 -39.120 1.00 94.75 153 ALA A C 1
ATOM 1232 O O . ALA A 1 153 ? 20.177 -8.739 -38.019 1.00 94.75 153 ALA A O 1
ATOM 1233 N N . MET A 1 154 ? 20.054 -8.668 -40.262 1.00 94.69 154 MET A N 1
ATOM 1234 C CA . MET A 1 154 ? 18.608 -8.435 -40.314 1.00 94.69 154 MET A CA 1
ATOM 1235 C C . MET A 1 154 ? 17.812 -9.641 -39.803 1.00 94.69 154 MET A C 1
ATOM 1237 O O . MET A 1 154 ? 16.820 -9.462 -39.088 1.00 94.69 154 MET A O 1
ATOM 1241 N N . ALA A 1 155 ? 18.245 -10.867 -40.105 1.00 95.19 155 ALA A N 1
ATOM 1242 C CA . ALA A 1 155 ? 17.636 -12.084 -39.572 1.00 95.19 155 ALA A CA 1
ATOM 1243 C C . ALA A 1 155 ? 17.766 -12.158 -38.039 1.00 95.19 155 ALA A C 1
ATOM 1245 O O . ALA A 1 155 ? 16.768 -12.367 -37.340 1.00 95.19 155 ALA A O 1
ATOM 1246 N N . ARG A 1 156 ? 18.959 -11.885 -37.492 1.00 95.12 156 ARG A N 1
ATOM 1247 C CA . ARG A 1 156 ? 19.203 -11.817 -36.038 1.00 95.12 156 ARG A CA 1
ATOM 1248 C C . ARG A 1 156 ? 18.346 -10.737 -35.372 1.00 95.12 156 ARG A C 1
ATOM 1250 O O . ARG A 1 156 ? 17.705 -11.001 -34.351 1.00 95.12 156 ARG A O 1
ATOM 1257 N N . LEU A 1 157 ? 18.252 -9.549 -35.973 1.00 94.94 157 LEU A N 1
ATOM 1258 C CA . LEU A 1 157 ? 17.422 -8.456 -35.460 1.00 94.94 157 LEU A CA 1
ATOM 1259 C C . LEU A 1 157 ? 15.934 -8.837 -35.417 1.00 94.94 157 LEU A C 1
ATOM 1261 O O . LEU A 1 157 ? 15.267 -8.582 -34.414 1.00 94.94 157 LEU A O 1
ATOM 1265 N N . LYS A 1 158 ? 15.411 -9.511 -36.452 1.00 97.00 158 LYS A N 1
ATOM 1266 C CA . LYS A 1 158 ? 14.021 -10.007 -36.472 1.00 97.00 158 LYS A CA 1
ATOM 1267 C C . LYS A 1 158 ? 13.737 -10.956 -35.304 1.00 97.00 158 LYS A C 1
ATOM 1269 O O . LYS A 1 158 ? 12.677 -10.848 -34.682 1.00 97.00 158 LYS A O 1
ATOM 1274 N N . VAL A 1 159 ? 14.672 -11.847 -34.963 1.00 96.88 159 VAL A N 1
ATOM 1275 C CA . VAL A 1 159 ? 14.538 -12.752 -33.806 1.00 96.88 159 VAL A CA 1
ATOM 1276 C C . VAL A 1 159 ? 14.506 -11.967 -32.494 1.00 96.88 159 VAL A C 1
ATOM 1278 O O . VAL A 1 159 ? 13.636 -12.214 -31.657 1.00 96.88 159 VAL A O 1
ATOM 1281 N N . VAL A 1 160 ? 15.395 -10.984 -32.321 1.00 94.81 160 VAL A N 1
ATOM 1282 C CA . VAL A 1 160 ? 15.420 -10.124 -31.124 1.00 94.81 160 VAL A CA 1
ATOM 1283 C C . VAL A 1 160 ? 14.113 -9.343 -30.979 1.00 94.81 160 VAL A C 1
ATOM 1285 O O . VAL A 1 160 ? 13.538 -9.315 -29.892 1.00 94.81 160 VAL A O 1
ATOM 1288 N N . VAL A 1 161 ? 13.589 -8.774 -32.068 1.00 94.88 161 VAL A N 1
ATOM 1289 C CA . VAL A 1 161 ? 12.312 -8.043 -32.061 1.00 94.88 161 VAL A CA 1
ATOM 1290 C C . VAL A 1 161 ? 11.147 -8.962 -31.688 1.00 94.88 161 VAL A C 1
ATOM 1292 O O . VAL A 1 161 ? 10.301 -8.565 -30.886 1.00 94.88 161 VAL A O 1
ATOM 1295 N N . ARG A 1 162 ? 11.102 -10.198 -32.206 1.00 95.94 162 ARG A N 1
ATOM 1296 C CA . ARG A 1 162 ? 10.081 -11.190 -31.819 1.00 95.94 162 ARG A CA 1
ATOM 1297 C C . ARG A 1 162 ? 10.171 -11.545 -30.334 1.00 95.94 162 ARG A C 1
ATOM 1299 O O . ARG A 1 162 ? 9.155 -11.491 -29.647 1.00 95.94 162 ARG A O 1
ATOM 1306 N N . LYS A 1 163 ? 11.375 -11.823 -29.817 1.00 96.12 163 LYS A N 1
ATOM 1307 C CA . LYS A 1 163 ? 11.591 -12.100 -28.383 1.00 96.12 163 LYS A CA 1
ATOM 1308 C C . LYS A 1 163 ? 11.186 -10.916 -27.505 1.00 96.12 163 LYS A C 1
ATOM 1310 O O . LYS A 1 163 ? 10.544 -11.106 -26.476 1.00 96.12 163 LYS A O 1
ATOM 1315 N N . TRP A 1 164 ? 11.524 -9.696 -27.915 1.00 95.62 164 TRP A N 1
ATOM 1316 C CA . TRP A 1 164 ? 11.144 -8.486 -27.191 1.00 95.62 164 TRP A CA 1
ATOM 1317 C C . TRP A 1 164 ? 9.624 -8.287 -27.159 1.00 95.62 164 TRP A C 1
ATOM 1319 O O . TRP A 1 164 ? 9.081 -8.003 -26.093 1.00 95.62 164 TRP A O 1
ATOM 1329 N N . LYS A 1 165 ? 8.927 -8.490 -28.287 1.00 96.00 165 LYS A N 1
ATOM 1330 C CA . LYS A 1 165 ? 7.456 -8.431 -28.343 1.00 96.00 165 LYS A CA 1
ATOM 1331 C C . LYS A 1 165 ? 6.812 -9.478 -27.430 1.00 96.00 165 LYS A C 1
ATOM 1333 O O . LYS A 1 165 ? 5.980 -9.108 -26.609 1.00 96.00 165 LYS A O 1
ATOM 1338 N N . ALA A 1 166 ? 7.267 -10.730 -27.490 1.00 96.19 166 ALA A N 1
ATOM 1339 C CA . ALA A 1 166 ? 6.762 -11.801 -26.629 1.00 96.19 166 ALA A CA 1
ATOM 1340 C C . ALA A 1 166 ? 6.977 -11.499 -25.133 1.00 96.19 166 ALA A C 1
ATOM 1342 O O . ALA A 1 166 ? 6.072 -11.670 -24.322 1.00 96.19 166 ALA A O 1
ATOM 1343 N N . ASN A 1 167 ? 8.150 -10.977 -24.759 1.00 94.38 167 ASN A N 1
ATOM 1344 C CA . ASN A 1 167 ? 8.426 -10.586 -23.375 1.00 94.38 167 ASN A CA 1
ATOM 1345 C C . ASN A 1 167 ? 7.560 -9.390 -22.935 1.00 94.38 167 ASN A C 1
ATOM 1347 O O . ASN A 1 167 ? 7.063 -9.347 -21.813 1.00 94.38 167 ASN A O 1
ATOM 1351 N N . LYS A 1 168 ? 7.316 -8.430 -23.835 1.00 96.56 168 LYS A N 1
ATOM 1352 C CA . LYS A 1 168 ? 6.418 -7.300 -23.569 1.00 96.56 168 LYS A CA 1
ATOM 1353 C C . LYS A 1 168 ? 4.978 -7.763 -23.323 1.00 96.56 168 LYS A C 1
ATOM 1355 O O . LYS A 1 168 ? 4.345 -7.267 -22.396 1.00 96.56 168 LYS A O 1
ATOM 1360 N N . GLU A 1 169 ? 4.479 -8.706 -24.117 1.00 96.88 169 GLU A N 1
ATOM 1361 C CA . GLU A 1 169 ? 3.148 -9.300 -23.936 1.00 96.88 169 GLU A CA 1
ATOM 1362 C C . GLU A 1 169 ? 3.055 -10.093 -22.632 1.00 96.88 169 GLU A C 1
ATOM 1364 O O . GLU A 1 169 ? 2.102 -9.926 -21.876 1.00 96.88 169 GLU A O 1
ATOM 1369 N N . LEU A 1 170 ? 4.072 -10.894 -22.317 1.00 97.06 170 LEU A N 1
ATOM 1370 C CA . LEU A 1 170 ? 4.131 -11.657 -21.072 1.00 97.06 170 LEU A CA 1
ATOM 1371 C C . LEU A 1 170 ? 4.166 -10.742 -19.842 1.00 97.06 170 LEU A C 1
ATOM 1373 O O . LEU A 1 170 ? 3.485 -11.004 -18.853 1.00 97.06 170 LEU A O 1
ATOM 1377 N N . LYS A 1 171 ? 4.898 -9.626 -19.917 1.00 96.88 171 LYS A N 1
ATOM 1378 C CA . LYS A 1 171 ? 4.886 -8.603 -18.869 1.00 96.88 171 LYS A CA 1
ATOM 1379 C C . LYS A 1 171 ? 3.508 -7.949 -18.724 1.00 96.88 171 LYS A C 1
ATOM 1381 O O . LYS A 1 171 ? 3.050 -7.774 -17.602 1.00 96.88 171 LYS A O 1
ATOM 1386 N N . ALA A 1 172 ? 2.843 -7.622 -19.832 1.00 96.12 172 ALA A N 1
ATOM 1387 C CA . ALA A 1 172 ? 1.500 -7.047 -19.799 1.00 96.12 172 ALA A CA 1
ATOM 1388 C C . ALA A 1 172 ? 0.467 -8.012 -19.191 1.00 96.12 172 ALA A C 1
ATOM 1390 O O . ALA A 1 172 ? -0.391 -7.567 -18.435 1.00 96.12 172 ALA A O 1
ATOM 1391 N N . LYS A 1 173 ? 0.582 -9.320 -19.464 1.00 98.00 173 LYS A N 1
ATOM 1392 C CA . LYS A 1 173 ? -0.262 -10.355 -18.845 1.00 98.00 173 LYS A CA 1
ATOM 1393 C C . LYS A 1 173 ? -0.058 -10.432 -17.332 1.00 98.00 173 LYS A C 1
ATOM 1395 O O . LYS A 1 173 ? -1.033 -10.348 -16.600 1.00 98.00 173 LYS A O 1
ATOM 1400 N N . ARG A 1 174 ? 1.194 -10.468 -16.861 1.00 97.50 174 ARG A N 1
ATOM 1401 C CA . ARG A 1 174 ? 1.496 -10.455 -15.416 1.00 97.50 174 ARG A CA 1
ATOM 1402 C C . ARG A 1 174 ? 0.970 -9.201 -14.721 1.00 97.50 174 ARG A C 1
ATOM 1404 O O . ARG A 1 174 ? 0.371 -9.296 -13.661 1.00 97.50 174 ARG A O 1
ATOM 1411 N N . GLU A 1 175 ? 1.143 -8.026 -15.329 1.00 96.38 175 GLU A N 1
ATOM 1412 C CA . GLU A 1 175 ? 0.594 -6.779 -14.776 1.00 96.38 175 GLU A CA 1
ATOM 1413 C C . GLU A 1 175 ? -0.947 -6.774 -14.753 1.00 96.38 175 GLU A C 1
ATOM 1415 O O . GLU A 1 175 ? -1.537 -6.135 -13.883 1.00 96.38 175 GLU A O 1
ATOM 1420 N N . ALA A 1 176 ? -1.611 -7.455 -15.694 1.00 97.19 176 ALA A N 1
ATOM 1421 C CA . ALA A 1 176 ? -3.063 -7.617 -15.686 1.00 97.19 176 ALA A CA 1
ATOM 1422 C C . ALA A 1 176 ? -3.516 -8.573 -14.569 1.00 97.19 176 ALA A C 1
ATOM 1424 O O . ALA A 1 176 ? -4.382 -8.197 -13.785 1.00 97.19 176 ALA A O 1
ATOM 1425 N N . GLU A 1 177 ? -2.869 -9.732 -14.429 1.00 97.50 177 GLU A N 1
ATOM 1426 C CA . GLU A 1 177 ? -3.124 -10.698 -13.348 1.00 97.50 177 GLU A CA 1
ATOM 1427 C C . GLU A 1 177 ? -2.894 -10.074 -11.961 1.00 97.50 177 GLU A C 1
ATOM 1429 O O . GLU A 1 177 ? -3.722 -10.215 -11.064 1.00 97.50 177 GLU A O 1
ATOM 1434 N N . GLU A 1 178 ? -1.818 -9.299 -11.782 1.00 97.38 178 GLU A N 1
ATOM 1435 C CA . GLU A 1 178 ? -1.556 -8.569 -10.535 1.00 97.38 178 GLU A CA 1
ATOM 1436 C C . GLU A 1 178 ? -2.647 -7.530 -10.228 1.00 97.38 178 GLU A C 1
ATOM 1438 O O . GLU A 1 178 ? -3.026 -7.351 -9.067 1.00 97.38 178 GLU A O 1
ATOM 1443 N N . ARG A 1 179 ? -3.184 -6.848 -11.251 1.00 97.56 179 ARG A N 1
ATOM 1444 C CA . ARG A 1 179 ? -4.296 -5.897 -11.080 1.00 97.56 179 ARG A CA 1
ATOM 1445 C C . ARG A 1 179 ? -5.602 -6.600 -10.744 1.00 97.56 179 ARG A C 1
ATOM 1447 O O . ARG A 1 179 ? -6.343 -6.092 -9.906 1.00 97.56 179 ARG A O 1
ATOM 1454 N N . GLU A 1 180 ? -5.880 -7.742 -11.360 1.00 97.19 180 GLU A N 1
ATOM 1455 C CA . GLU A 1 180 ? -7.056 -8.556 -11.046 1.00 97.19 180 GLU A CA 1
ATOM 1456 C C . GLU A 1 180 ? -6.977 -9.110 -9.621 1.00 97.19 180 GLU A C 1
ATOM 1458 O O . GLU A 1 180 ? -7.932 -8.964 -8.858 1.00 97.19 180 GLU A O 1
ATOM 1463 N N . ALA A 1 181 ? -5.814 -9.619 -9.206 1.00 97.25 181 ALA A N 1
ATOM 1464 C CA . ALA A 1 181 ? -5.576 -10.060 -7.834 1.00 97.25 181 ALA A CA 1
ATOM 1465 C C . ALA A 1 181 ? -5.713 -8.906 -6.823 1.00 97.25 181 ALA A C 1
ATOM 1467 O O . ALA A 1 181 ? -6.313 -9.068 -5.759 1.00 97.25 181 ALA A O 1
ATOM 1468 N N . ALA A 1 182 ? -5.202 -7.713 -7.148 1.00 96.06 182 ALA A N 1
ATOM 1469 C CA . ALA A 1 182 ? -5.378 -6.529 -6.309 1.00 96.06 182 ALA A CA 1
ATOM 1470 C C . ALA A 1 182 ? -6.852 -6.090 -6.225 1.00 96.06 182 ALA A C 1
ATOM 1472 O O . ALA A 1 182 ? -7.326 -5.725 -5.148 1.00 96.06 182 ALA A O 1
ATOM 1473 N N . ALA A 1 183 ? -7.593 -6.157 -7.333 1.00 97.06 183 ALA A N 1
ATOM 1474 C CA . ALA A 1 183 ? -9.019 -5.850 -7.363 1.00 97.06 183 ALA A CA 1
ATOM 1475 C C . ALA A 1 183 ? -9.847 -6.868 -6.562 1.00 97.06 183 ALA A C 1
ATOM 1477 O O . ALA A 1 183 ? -10.781 -6.468 -5.868 1.00 97.06 183 ALA A O 1
ATOM 1478 N N . ALA A 1 184 ? -9.492 -8.156 -6.605 1.00 97.62 184 ALA A N 1
ATOM 1479 C CA . ALA A 1 184 ? -10.121 -9.196 -5.792 1.00 97.62 184 ALA A CA 1
ATOM 1480 C C . ALA A 1 184 ? -9.929 -8.927 -4.291 1.00 97.62 184 ALA A C 1
ATOM 1482 O O . ALA A 1 184 ? -10.911 -8.862 -3.555 1.00 97.62 184 ALA A O 1
ATOM 1483 N N . LYS A 1 185 ? -8.699 -8.618 -3.860 1.00 97.31 185 LYS A N 1
ATOM 1484 C CA . LYS A 1 185 ? -8.410 -8.248 -2.461 1.00 97.31 185 LYS A CA 1
ATOM 1485 C C . LYS A 1 185 ? -9.186 -7.013 -1.999 1.00 97.31 185 LYS A C 1
ATOM 1487 O O . LYS A 1 185 ? -9.648 -6.955 -0.864 1.00 97.31 185 LYS A O 1
ATOM 1492 N N . LEU A 1 186 ? -9.355 -6.015 -2.870 1.00 95.88 186 LEU A N 1
ATOM 1493 C CA . LEU A 1 186 ? -10.173 -4.838 -2.556 1.00 95.88 186 LEU A CA 1
ATOM 1494 C C . LEU A 1 186 ? -11.660 -5.183 -2.407 1.00 95.88 186 LEU A C 1
ATOM 1496 O O . LEU A 1 186 ? -12.324 -4.609 -1.545 1.00 95.88 186 LEU A O 1
ATOM 1500 N N . LYS A 1 187 ? -12.181 -6.119 -3.211 1.00 97.44 187 LYS A N 1
ATOM 1501 C CA . LYS A 1 187 ? -13.560 -6.613 -3.075 1.00 97.44 187 LYS A CA 1
ATOM 1502 C C . LYS A 1 187 ? -13.757 -7.389 -1.774 1.00 97.44 187 LYS A C 1
ATOM 1504 O O . LYS A 1 187 ? -14.744 -7.142 -1.091 1.00 97.44 187 LYS A O 1
ATOM 1509 N N . GLU A 1 188 ? -12.815 -8.253 -1.401 1.00 97.38 188 GLU A N 1
ATOM 1510 C CA . GLU A 1 188 ? -12.840 -8.971 -0.117 1.00 97.38 188 GLU A CA 1
ATOM 1511 C C . GLU A 1 188 ? -12.810 -8.001 1.067 1.00 97.38 188 GLU A C 1
ATOM 1513 O O . GLU A 1 188 ? -13.626 -8.101 1.979 1.00 97.38 188 GLU A O 1
ATOM 1518 N N . PHE A 1 189 ? -11.933 -6.994 1.024 1.00 96.44 189 PHE A N 1
ATOM 1519 C CA . PHE A 1 189 ? -11.872 -5.974 2.068 1.00 96.44 189 PHE A CA 1
ATOM 1520 C C . PHE A 1 189 ? -13.169 -5.155 2.162 1.00 96.44 189 PHE A C 1
ATOM 1522 O O . PHE A 1 189 ? -13.636 -4.845 3.258 1.00 96.44 189 PHE A O 1
ATOM 1529 N N . ALA A 1 190 ? -13.776 -4.814 1.022 1.00 97.06 190 ALA A N 1
ATOM 1530 C CA . ALA A 1 190 ? -15.070 -4.142 0.991 1.00 97.06 190 ALA A CA 1
ATOM 1531 C C . ALA A 1 190 ? -16.192 -5.020 1.572 1.00 97.06 190 ALA A C 1
ATOM 1533 O O . ALA A 1 190 ? -17.014 -4.513 2.334 1.00 97.06 190 ALA A O 1
ATOM 1534 N N . ALA A 1 191 ? -16.203 -6.322 1.270 1.00 97.56 191 ALA A N 1
ATOM 1535 C CA . ALA A 1 191 ? -17.158 -7.272 1.838 1.00 97.56 191 ALA A CA 1
ATOM 1536 C C . ALA A 1 191 ? -17.002 -7.379 3.363 1.00 97.56 191 ALA A C 1
ATOM 1538 O O . ALA A 1 191 ? -17.969 -7.148 4.085 1.00 97.56 191 ALA A O 1
ATOM 1539 N N . ALA A 1 192 ? -15.776 -7.579 3.858 1.00 97.12 192 ALA A N 1
ATOM 1540 C CA . ALA A 1 192 ? -15.487 -7.635 5.292 1.00 97.12 192 ALA A CA 1
ATOM 1541 C C . ALA A 1 192 ? -15.880 -6.337 6.021 1.00 97.12 192 ALA A C 1
ATOM 1543 O O . ALA A 1 192 ? -16.404 -6.362 7.135 1.00 97.12 192 ALA A O 1
ATOM 1544 N N . LYS A 1 193 ? -15.675 -5.175 5.384 1.00 97.75 193 LYS A N 1
ATOM 1545 C CA . LYS A 1 193 ? -16.110 -3.885 5.933 1.00 97.75 193 LYS A CA 1
ATOM 1546 C C . LYS A 1 193 ? -17.634 -3.790 6.028 1.00 97.75 193 LYS A C 1
ATOM 1548 O O . LYS A 1 193 ? -18.135 -3.302 7.040 1.00 97.75 193 LYS A O 1
ATOM 1553 N N . ASN A 1 194 ? -18.358 -4.244 5.007 1.00 97.75 194 ASN A N 1
ATOM 1554 C CA . ASN A 1 194 ? -19.820 -4.262 5.024 1.00 97.75 194 ASN A CA 1
ATOM 1555 C C . ASN A 1 194 ? -20.341 -5.223 6.102 1.00 97.75 194 ASN A C 1
ATOM 1557 O O . ASN A 1 194 ? -21.220 -4.850 6.873 1.00 97.75 194 ASN A O 1
ATOM 1561 N N . GLU A 1 195 ? -19.753 -6.413 6.236 1.00 97.06 195 GLU A N 1
ATOM 1562 C CA . GLU A 1 195 ? -20.091 -7.363 7.303 1.00 97.06 195 GLU A CA 1
ATOM 1563 C C . GLU A 1 195 ? -19.867 -6.751 8.691 1.00 97.06 195 GLU A C 1
ATOM 1565 O O . GLU A 1 195 ? -20.776 -6.751 9.523 1.00 97.06 195 GLU A O 1
ATOM 1570 N N . ALA A 1 196 ? -18.712 -6.119 8.922 1.00 96.00 196 ALA A N 1
ATOM 1571 C CA . ALA A 1 196 ? -18.422 -5.430 10.178 1.00 96.00 196 ALA A CA 1
ATOM 1572 C C . ALA A 1 196 ? -19.425 -4.301 10.480 1.00 96.00 196 ALA A C 1
ATOM 1574 O O . ALA A 1 196 ? -19.830 -4.122 11.631 1.00 96.00 196 ALA A O 1
ATOM 1575 N N . GLN A 1 197 ? -19.861 -3.555 9.459 1.00 96.75 197 GLN A N 1
ATOM 1576 C CA . GLN A 1 197 ? -20.899 -2.533 9.605 1.00 96.75 197 GLN A CA 1
ATOM 1577 C C . GLN A 1 197 ? -22.252 -3.147 9.971 1.00 96.75 197 GLN A C 1
ATOM 1579 O O . GLN A 1 197 ? -22.864 -2.706 10.943 1.00 96.75 197 GLN A O 1
ATOM 1584 N N . THR A 1 198 ? -22.680 -4.203 9.274 1.00 97.56 198 THR A N 1
ATOM 1585 C CA . THR A 1 198 ? -23.943 -4.888 9.593 1.00 97.56 198 THR A CA 1
ATOM 1586 C C . THR A 1 198 ? -23.935 -5.487 11.000 1.00 97.56 198 THR A C 1
ATOM 1588 O O . THR A 1 198 ? -24.931 -5.393 11.717 1.00 97.56 198 THR A O 1
ATOM 1591 N N . TYR A 1 199 ? -22.805 -6.039 11.451 1.00 96.62 199 TYR A N 1
ATOM 1592 C CA . TYR A 1 199 ? -22.650 -6.531 12.818 1.00 96.62 199 TYR A CA 1
ATOM 1593 C C . TYR A 1 199 ? -22.736 -5.395 13.847 1.00 96.62 199 TYR A C 1
ATOM 1595 O O . TYR A 1 199 ? -23.433 -5.518 14.856 1.00 96.62 199 TYR A O 1
ATOM 1603 N N . ALA A 1 200 ? -22.080 -4.261 13.583 1.00 96.56 200 ALA A N 1
ATOM 1604 C CA . ALA A 1 200 ? -22.148 -3.090 14.452 1.00 96.56 200 ALA A CA 1
ATOM 1605 C C . ALA A 1 200 ? -23.575 -2.522 14.559 1.00 96.56 200 ALA A C 1
ATOM 1607 O O . ALA A 1 200 ? -23.985 -2.104 15.644 1.00 96.56 200 ALA A O 1
ATOM 1608 N N . GLU A 1 201 ? -24.341 -2.525 13.466 1.00 97.62 201 GLU A N 1
ATOM 1609 C CA . GLU A 1 201 ? -25.751 -2.124 13.461 1.00 97.62 201 GLU A CA 1
ATOM 1610 C C . GLU A 1 201 ? -26.625 -3.085 14.268 1.00 97.62 201 GLU A C 1
ATOM 1612 O O . GLU A 1 201 ? -27.370 -2.625 15.134 1.00 97.62 201 GLU A O 1
ATOM 1617 N N . ARG A 1 202 ? -26.467 -4.405 14.095 1.00 98.12 202 ARG A N 1
ATOM 1618 C CA . ARG A 1 202 ? -27.172 -5.404 14.923 1.00 98.12 202 ARG A CA 1
ATOM 1619 C C . ARG A 1 202 ? -26.896 -5.201 16.412 1.00 98.12 202 ARG A C 1
ATOM 1621 O O . ARG A 1 202 ? -27.827 -5.078 17.199 1.00 98.12 202 ARG A O 1
ATOM 1628 N N . ARG A 1 203 ? -25.627 -5.019 16.794 1.00 97.25 203 ARG A N 1
ATOM 1629 C CA . ARG A 1 203 ? -25.226 -4.712 18.180 1.00 97.25 203 ARG A CA 1
ATOM 1630 C C . ARG A 1 203 ? -25.846 -3.421 18.722 1.00 97.25 203 ARG A C 1
ATOM 1632 O O . ARG A 1 203 ? -26.044 -3.304 19.932 1.00 97.25 203 ARG A O 1
ATOM 1639 N N . ARG A 1 204 ? -26.093 -2.416 17.873 1.00 97.31 204 ARG A N 1
ATOM 1640 C CA . ARG A 1 204 ? -26.776 -1.173 18.277 1.00 97.31 204 ARG A CA 1
ATOM 1641 C C . ARG A 1 204 ? -28.258 -1.416 18.536 1.00 97.31 204 ARG A C 1
ATOM 1643 O O . ARG A 1 204 ? -28.751 -0.910 19.541 1.00 97.31 204 ARG A O 1
ATOM 1650 N N . ILE A 1 205 ? -28.916 -2.197 17.681 1.00 96.75 205 ILE A N 1
ATOM 1651 C CA . ILE A 1 205 ? -30.325 -2.581 17.835 1.00 96.75 205 ILE A CA 1
ATOM 1652 C C . ILE A 1 205 ? -30.507 -3.397 19.120 1.00 96.75 205 ILE A C 1
ATOM 1654 O O . ILE A 1 205 ? -31.269 -2.979 19.983 1.00 96.75 205 ILE A O 1
ATOM 1658 N N . GLU A 1 206 ? -29.702 -4.440 19.343 1.00 96.75 206 GLU A N 1
ATOM 1659 C CA . GLU A 1 206 ? -29.751 -5.254 20.573 1.00 96.75 206 GLU A CA 1
ATOM 1660 C C . GLU A 1 206 ? -29.575 -4.410 21.847 1.00 96.75 206 GLU A C 1
ATOM 1662 O O . GLU A 1 206 ? -30.246 -4.609 22.859 1.00 96.75 206 GLU A O 1
ATOM 1667 N N . ARG A 1 207 ? -28.664 -3.426 21.821 1.00 97.38 207 ARG A N 1
ATOM 1668 C CA . ARG A 1 207 ? -28.466 -2.504 22.952 1.00 97.38 207 ARG A CA 1
ATOM 1669 C C . ARG A 1 207 ? -29.649 -1.560 23.150 1.00 97.38 207 ARG A C 1
ATOM 1671 O O . ARG A 1 207 ? -29.888 -1.155 24.287 1.00 97.38 207 ARG A O 1
ATOM 1678 N N . ALA A 1 208 ? -30.330 -1.158 22.081 1.00 96.94 208 ALA A N 1
ATOM 1679 C CA . ALA A 1 208 ? -31.534 -0.339 22.166 1.00 96.94 208 ALA A CA 1
ATOM 1680 C C . ALA A 1 208 ? -32.695 -1.157 22.748 1.00 96.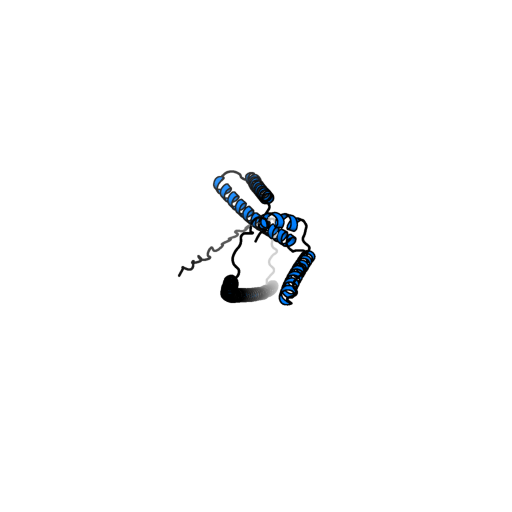94 208 ALA A C 1
ATOM 1682 O O . ALA A 1 208 ? -33.273 -0.737 23.746 1.00 96.94 208 ALA A O 1
ATOM 1683 N N . GLU A 1 209 ? -32.924 -2.368 22.239 1.00 97.12 209 GLU A N 1
ATOM 1684 C CA . GLU A 1 209 ? -33.929 -3.308 22.753 1.00 97.12 209 GLU A CA 1
ATOM 1685 C C . GLU A 1 209 ? -33.690 -3.636 24.234 1.00 97.12 209 GLU A C 1
ATOM 1687 O O . GLU A 1 209 ? -34.601 -3.555 25.055 1.00 97.12 209 GLU A O 1
ATOM 1692 N N . ALA A 1 210 ? -32.441 -3.903 24.633 1.00 94.38 210 ALA A N 1
ATOM 1693 C CA . ALA A 1 210 ? -32.103 -4.143 26.036 1.00 94.38 210 ALA A CA 1
ATOM 1694 C C . ALA A 1 210 ? -32.388 -2.925 26.937 1.00 94.38 210 ALA A C 1
ATOM 1696 O O . ALA A 1 210 ? -32.762 -3.084 28.103 1.00 94.38 210 ALA A O 1
ATOM 1697 N N . LYS A 1 211 ? -32.213 -1.699 26.426 1.00 96.88 211 LYS A N 1
ATOM 1698 C CA . LYS A 1 211 ? -32.573 -0.474 27.157 1.00 96.88 211 LYS A CA 1
ATOM 1699 C C . LYS A 1 211 ? -34.087 -0.322 27.274 1.00 96.88 211 LYS A C 1
ATOM 1701 O O . LYS A 1 211 ? -34.553 0.017 28.359 1.00 96.88 211 LYS A O 1
ATOM 1706 N N . GLU A 1 212 ? -34.835 -0.597 26.210 1.00 96.62 212 GLU A N 1
ATOM 1707 C CA . GLU A 1 212 ? -36.301 -0.569 26.232 1.00 96.62 212 GLU A CA 1
ATOM 1708 C C . GLU A 1 212 ? -36.865 -1.598 27.213 1.00 96.62 212 GLU A C 1
ATOM 1710 O O . GLU A 1 212 ? -37.695 -1.250 28.050 1.00 96.62 212 GLU A O 1
ATOM 1715 N N . LEU A 1 213 ? -36.348 -2.830 27.209 1.00 95.56 213 LEU A N 1
ATOM 1716 C CA . LEU A 1 213 ? -36.744 -3.866 28.167 1.00 95.56 213 LEU A CA 1
ATOM 1717 C C . LEU A 1 213 ? -36.468 -3.445 29.617 1.00 95.56 213 LEU A C 1
ATOM 1719 O O . LEU A 1 213 ? -37.315 -3.637 30.488 1.00 95.56 213 LEU A O 1
ATOM 1723 N N . ARG A 1 214 ? -35.320 -2.806 29.889 1.00 93.94 214 ARG A N 1
ATOM 1724 C CA . ARG A 1 214 ? -35.019 -2.248 31.221 1.00 93.94 214 ARG A CA 1
ATOM 1725 C C . ARG A 1 214 ? -35.983 -1.131 31.616 1.00 93.94 214 ARG A C 1
ATOM 1727 O O . ARG A 1 214 ? -36.393 -1.074 32.772 1.00 93.94 214 ARG A O 1
ATOM 1734 N N . GLN A 1 215 ? -36.357 -0.255 30.684 1.00 95.62 215 GLN A N 1
ATOM 1735 C CA . GLN A 1 215 ? -37.343 0.798 30.944 1.00 95.62 215 GLN A CA 1
ATOM 1736 C C . GLN A 1 215 ? -38.736 0.218 31.210 1.00 95.62 215 GLN A C 1
ATOM 1738 O O . GLN A 1 215 ? -39.406 0.663 32.139 1.00 95.62 215 GLN A O 1
ATOM 1743 N N . GLN A 1 216 ? -39.150 -0.806 30.459 1.00 93.56 216 GLN A N 1
ATOM 1744 C CA . GLN A 1 216 ? -40.411 -1.511 30.696 1.00 93.56 216 GLN A CA 1
ATOM 1745 C C . GLN A 1 216 ? -40.422 -2.216 32.057 1.00 93.56 216 GLN A C 1
ATOM 1747 O O . GLN A 1 216 ? -41.409 -2.114 32.781 1.00 93.56 216 GLN A O 1
ATOM 1752 N N . ALA A 1 217 ? -39.330 -2.888 32.432 1.00 91.06 217 ALA A N 1
ATOM 1753 C CA . ALA A 1 217 ? -39.200 -3.530 33.739 1.00 91.06 217 ALA A CA 1
ATOM 1754 C C . ALA A 1 217 ? -39.266 -2.507 34.883 1.00 91.06 217 ALA A C 1
ATOM 1756 O O . ALA A 1 217 ? -39.989 -2.719 35.853 1.00 91.06 217 ALA A O 1
ATOM 1757 N N . LYS A 1 218 ? -38.578 -1.366 34.737 1.00 92.38 218 LYS A N 1
ATOM 1758 C CA . LYS A 1 218 ? -38.643 -0.272 35.711 1.00 92.38 218 LYS A CA 1
ATOM 1759 C C . LYS A 1 218 ? -40.065 0.273 35.849 1.00 92.38 218 LYS A C 1
ATOM 1761 O O . LYS A 1 218 ? -40.559 0.374 36.962 1.00 92.38 218 LYS A O 1
ATOM 1766 N N . LYS A 1 219 ? -40.750 0.531 34.730 1.00 93.69 219 LYS A N 1
ATOM 1767 C CA . LYS A 1 219 ? -42.139 1.005 34.737 1.00 93.69 219 LYS A CA 1
ATOM 1768 C C . LYS A 1 219 ? -43.080 0.025 35.448 1.00 93.69 219 LYS A C 1
ATOM 1770 O O . LYS A 1 219 ? -43.872 0.455 36.272 1.00 93.69 219 LYS A O 1
ATOM 1775 N N . LYS A 1 220 ? -42.953 -1.284 35.189 1.00 90.62 220 LYS A N 1
ATOM 1776 C CA . LYS A 1 220 ? -43.741 -2.313 35.894 1.00 90.62 220 LYS A CA 1
ATOM 1777 C C . LYS A 1 220 ? -43.461 -2.329 37.400 1.00 90.62 220 LYS A C 1
ATOM 1779 O O . LYS A 1 220 ? -44.402 -2.399 38.178 1.00 90.62 220 LYS A O 1
ATOM 1784 N N . SER A 1 221 ? -42.192 -2.224 37.804 1.00 88.69 221 SER A N 1
ATOM 1785 C CA . SER A 1 221 ? -41.812 -2.136 39.221 1.00 88.69 221 SER A CA 1
ATOM 1786 C C . SER A 1 221 ? -42.395 -0.891 39.894 1.00 88.69 221 SER A C 1
ATOM 1788 O O . SER A 1 221 ? -42.851 -0.967 41.034 1.00 88.69 221 SER 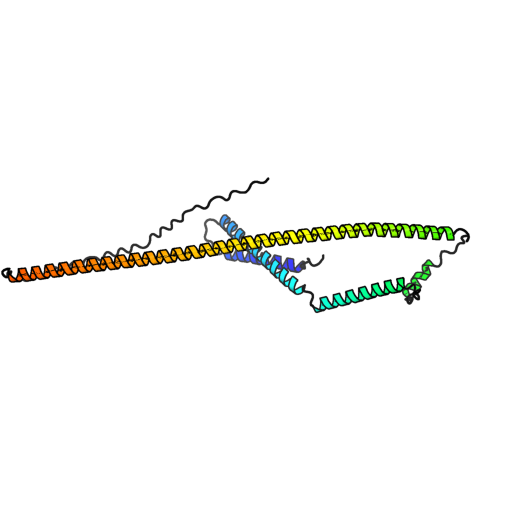A O 1
ATOM 1790 N N . ASP A 1 222 ? -42.382 0.250 39.202 1.00 89.00 222 ASP A N 1
ATOM 1791 C CA . ASP A 1 222 ? -42.961 1.494 39.706 1.00 89.00 222 ASP A CA 1
ATOM 1792 C C . ASP A 1 222 ? -44.489 1.344 39.854 1.00 89.00 222 ASP A C 1
ATOM 1794 O O . ASP A 1 222 ? -45.030 1.653 40.917 1.00 89.00 222 ASP A O 1
ATOM 1798 N N . ASP A 1 223 ? -45.176 0.769 38.861 1.00 88.69 223 ASP A N 1
ATOM 1799 C CA . ASP A 1 223 ? -46.621 0.499 38.907 1.00 88.69 223 ASP A CA 1
ATOM 1800 C C . ASP A 1 223 ? -46.995 -0.455 40.066 1.00 88.69 223 ASP A C 1
ATOM 1802 O O . ASP A 1 223 ? -47.928 -0.180 40.827 1.00 88.69 223 ASP A O 1
ATOM 1806 N N . GLU A 1 224 ? -46.239 -1.541 40.273 1.00 86.81 224 GLU A N 1
ATOM 1807 C CA . GLU A 1 224 ? -46.428 -2.468 41.402 1.00 86.81 224 GLU A CA 1
ATOM 1808 C C . GLU A 1 224 ? -46.212 -1.780 42.760 1.00 86.81 224 GLU A C 1
ATOM 1810 O O . GLU A 1 224 ? -46.981 -1.996 43.704 1.00 86.81 224 GLU A O 1
ATOM 1815 N N . SER A 1 225 ? -45.212 -0.897 42.858 1.00 81.50 225 SER A N 1
ATOM 1816 C CA . SER A 1 225 ? -44.938 -0.132 44.079 1.00 81.50 225 SER A CA 1
ATOM 1817 C C . SER A 1 225 ? -46.073 0.842 44.425 1.00 81.50 225 SER A C 1
ATOM 1819 O O . SER A 1 225 ? -46.456 0.960 45.593 1.00 81.50 225 SER A O 1
ATOM 1821 N N . VAL A 1 226 ? -46.681 1.480 43.416 1.00 82.94 226 VAL A N 1
ATOM 1822 C CA . VAL A 1 226 ? -47.832 2.378 43.586 1.00 82.94 226 VAL A CA 1
ATOM 1823 C C . VAL A 1 226 ? -49.058 1.600 44.069 1.00 82.94 226 VAL A C 1
ATOM 1825 O O . VAL A 1 226 ? -49.746 2.053 44.990 1.00 82.94 226 VAL A O 1
ATOM 1828 N N . VAL A 1 227 ? -49.311 0.407 43.515 1.00 85.75 227 VAL A N 1
ATOM 1829 C CA . VAL A 1 227 ? -50.401 -0.480 43.962 1.00 85.75 227 VAL A CA 1
ATOM 1830 C C . VAL A 1 227 ? -50.191 -0.921 45.413 1.00 85.75 227 VAL A C 1
ATOM 1832 O O . VAL A 1 227 ? -51.125 -0.853 46.221 1.00 85.75 227 VAL A O 1
ATOM 1835 N N . ALA A 1 228 ? -48.967 -1.312 45.779 1.00 79.88 228 ALA A N 1
ATOM 1836 C CA . ALA A 1 228 ? -48.633 -1.694 47.148 1.00 79.88 228 ALA A CA 1
ATOM 1837 C C . ALA A 1 228 ? -48.861 -0.532 48.132 1.00 79.88 228 ALA A C 1
ATOM 1839 O O . ALA A 1 228 ? -49.537 -0.715 49.151 1.00 79.88 228 ALA A O 1
ATOM 1840 N N . LEU A 1 229 ? -48.395 0.678 47.798 1.00 80.19 229 LEU A N 1
ATOM 1841 C CA . LEU A 1 229 ? -48.583 1.885 48.610 1.00 80.19 229 LEU A CA 1
ATOM 1842 C C . LEU A 1 229 ? -50.072 2.223 48.801 1.00 80.19 229 LEU A C 1
ATOM 1844 O O . LEU A 1 229 ? -50.512 2.529 49.914 1.00 80.19 229 LEU A O 1
ATOM 1848 N N . HIS A 1 230 ? -50.873 2.116 47.736 1.00 81.81 230 HIS A N 1
ATOM 1849 C CA . HIS A 1 230 ? -52.320 2.319 47.808 1.00 81.81 230 HIS A CA 1
ATOM 1850 C C . HIS A 1 230 ? -53.008 1.293 48.718 1.00 81.81 230 HIS A C 1
ATOM 1852 O O . HIS A 1 230 ? -53.904 1.664 49.481 1.00 81.81 230 HIS A O 1
ATOM 1858 N N . SER A 1 231 ? -52.576 0.027 48.691 1.00 85.44 231 SER A N 1
ATOM 1859 C CA . SER A 1 231 ? -53.116 -1.020 49.568 1.00 85.44 231 SER A CA 1
ATOM 1860 C C . SER A 1 231 ? -52.834 -0.738 51.051 1.00 85.44 231 SER A C 1
ATOM 1862 O O . SER A 1 231 ? -53.728 -0.880 51.887 1.00 85.44 231 SER A O 1
ATOM 1864 N N . VAL A 1 232 ? -51.627 -0.255 51.376 1.00 83.69 232 VAL A N 1
ATOM 1865 C CA . VAL A 1 232 ? -51.230 0.108 52.745 1.00 83.69 232 VAL A CA 1
ATOM 1866 C C . VAL A 1 232 ? -52.026 1.313 53.236 1.00 83.69 232 VAL A C 1
ATOM 1868 O O . VAL A 1 232 ? -52.543 1.296 54.353 1.00 83.69 232 VAL A O 1
ATOM 1871 N N . ASN A 1 233 ? -52.186 2.338 52.395 1.00 83.56 233 ASN A N 1
ATOM 1872 C CA . ASN A 1 233 ? -52.984 3.515 52.736 1.00 83.56 233 ASN A CA 1
ATOM 1873 C C . ASN A 1 233 ? -54.467 3.181 52.933 1.00 83.56 233 ASN A C 1
ATOM 1875 O O . ASN A 1 233 ? -55.099 3.757 53.817 1.00 83.56 233 ASN A O 1
ATOM 1879 N N . ARG A 1 234 ? -55.016 2.233 52.161 1.00 85.50 234 ARG A N 1
ATOM 1880 C CA . ARG A 1 234 ? -56.388 1.745 52.355 1.00 85.50 234 ARG A CA 1
ATOM 1881 C C . ARG A 1 234 ? -56.538 1.059 53.712 1.00 85.50 234 ARG A C 1
ATOM 1883 O O . ARG A 1 234 ? -57.351 1.507 54.508 1.00 85.50 234 ARG A O 1
ATOM 1890 N N . ARG A 1 235 ? -55.657 0.102 54.037 1.00 84.62 235 ARG A N 1
ATOM 1891 C CA . ARG A 1 235 ? -55.654 -0.565 55.354 1.00 84.62 235 ARG A CA 1
ATOM 1892 C C . ARG A 1 235 ? -55.479 0.415 56.512 1.00 84.62 235 ARG A C 1
ATOM 1894 O O . ARG A 1 235 ? -56.103 0.240 57.548 1.00 84.62 235 ARG A O 1
ATOM 1901 N N . ARG A 1 236 ? -54.640 1.447 56.358 1.00 83.06 236 ARG A N 1
ATOM 1902 C CA . ARG A 1 236 ? -54.486 2.495 57.381 1.00 83.06 236 ARG A CA 1
ATOM 1903 C C . ARG A 1 236 ? -55.775 3.277 57.615 1.00 83.06 236 ARG A C 1
ATOM 1905 O O . ARG A 1 236 ? -56.044 3.602 58.764 1.00 83.06 236 ARG A O 1
ATOM 1912 N N . ARG A 1 237 ? -56.546 3.582 56.565 1.00 86.56 237 ARG A N 1
ATOM 1913 C CA . ARG A 1 237 ? -57.860 4.228 56.715 1.00 86.56 237 ARG A CA 1
ATOM 1914 C C . ARG A 1 237 ? -58.854 3.298 57.393 1.00 86.56 237 ARG A C 1
ATOM 1916 O O . ARG A 1 237 ? -59.432 3.709 58.386 1.00 86.56 237 ARG A O 1
ATOM 1923 N N . ASP A 1 238 ? -58.945 2.048 56.943 1.00 88.06 238 ASP A N 1
ATOM 1924 C CA . ASP A 1 238 ? -59.852 1.058 57.536 1.00 88.06 238 ASP A CA 1
ATOM 1925 C C . ASP A 1 238 ? -59.556 0.867 59.042 1.00 88.06 238 ASP A C 1
ATOM 1927 O O . ASP A 1 238 ? -60.458 0.910 59.873 1.00 88.06 238 ASP A O 1
ATOM 1931 N N . LEU A 1 239 ? -58.273 0.770 59.421 1.00 86.88 239 LEU A N 1
ATOM 1932 C CA . LEU A 1 239 ? -57.847 0.692 60.826 1.00 86.88 239 LEU A CA 1
ATOM 1933 C C . LEU A 1 239 ? -58.124 1.977 61.618 1.00 86.88 239 LEU A C 1
ATOM 1935 O O . LEU A 1 239 ? -58.417 1.907 62.812 1.00 86.88 239 LEU A O 1
ATOM 1939 N N . ALA A 1 240 ? -57.987 3.148 60.993 1.00 83.50 240 ALA A N 1
ATOM 1940 C CA . ALA A 1 240 ? -58.296 4.420 61.637 1.00 83.50 240 ALA A CA 1
ATOM 1941 C C . ALA A 1 240 ? -59.802 4.554 61.894 1.00 83.50 240 ALA A C 1
ATOM 1943 O O . ALA A 1 240 ? -60.182 4.965 62.988 1.00 83.50 240 ALA A O 1
ATOM 1944 N N . ASP A 1 241 ? -60.641 4.153 60.939 1.00 84.88 241 ASP A N 1
ATOM 1945 C CA . ASP A 1 241 ? -62.098 4.153 61.071 1.00 84.88 241 ASP A CA 1
ATOM 1946 C C . ASP A 1 241 ? -62.562 3.151 62.144 1.00 84.88 241 ASP A C 1
ATOM 1948 O O . ASP A 1 241 ? -63.381 3.506 62.996 1.00 84.88 241 ASP A O 1
ATOM 1952 N N . ASP A 1 242 ? -61.966 1.954 62.202 1.00 82.25 242 ASP A N 1
ATOM 1953 C CA . ASP A 1 242 ? -62.201 0.969 63.271 1.00 82.25 242 ASP A CA 1
ATOM 1954 C C . ASP A 1 242 ? -61.781 1.493 64.652 1.00 82.25 242 ASP A C 1
ATOM 1956 O O . ASP A 1 242 ? -62.493 1.310 65.646 1.00 82.25 242 ASP A O 1
ATOM 1960 N N . ALA A 1 243 ? -60.632 2.173 64.741 1.00 76.44 243 ALA A N 1
ATOM 1961 C CA . ALA A 1 243 ? -60.173 2.797 65.979 1.00 76.44 243 ALA A CA 1
ATOM 1962 C C . ALA A 1 243 ? -61.111 3.932 66.423 1.00 76.44 243 ALA A C 1
ATOM 1964 O O . ALA A 1 243 ? -61.392 4.069 67.616 1.00 76.44 243 ALA A O 1
ATOM 1965 N N . LEU A 1 244 ? -61.636 4.712 65.474 1.00 78.50 244 LEU A N 1
ATOM 1966 C CA . LEU A 1 244 ? -62.594 5.789 65.727 1.00 78.50 244 LEU A CA 1
ATOM 1967 C C . LEU A 1 244 ? -63.977 5.252 66.128 1.00 78.50 244 LEU A C 1
ATOM 1969 O O . LEU A 1 244 ? -64.682 5.875 66.921 1.00 78.50 244 LEU A O 1
ATOM 1973 N N . HIS A 1 245 ? -64.367 4.083 65.618 1.00 76.38 245 HIS A N 1
ATOM 1974 C CA . HIS A 1 245 ? -65.556 3.368 66.074 1.00 76.38 245 HIS A CA 1
ATOM 1975 C C . HIS A 1 245 ? -65.367 2.800 67.483 1.00 76.38 245 HIS A C 1
ATOM 1977 O O . HIS A 1 245 ? -66.226 3.009 68.341 1.00 76.38 245 HIS A O 1
ATOM 1983 N N . ARG A 1 246 ? -64.223 2.159 67.764 1.00 70.81 246 ARG A N 1
ATOM 1984 C CA . ARG A 1 246 ? -63.895 1.656 69.108 1.00 70.81 246 ARG A CA 1
ATOM 1985 C C . ARG A 1 246 ? -63.809 2.765 70.149 1.00 70.81 246 ARG A C 1
ATOM 1987 O O . ARG A 1 246 ? -64.253 2.550 71.271 1.00 70.81 246 ARG A O 1
ATOM 1994 N N . SER A 1 247 ? -63.281 3.941 69.807 1.00 68.19 247 SER A N 1
ATOM 1995 C CA . SER A 1 247 ? -63.209 5.068 70.747 1.00 68.19 247 SER A CA 1
ATOM 1996 C C . SER A 1 247 ? -64.587 5.633 71.109 1.00 68.19 247 SER A C 1
ATOM 1998 O O . SER A 1 247 ? -64.751 6.168 72.200 1.00 68.19 247 SER A O 1
ATOM 2000 N N . LYS A 1 248 ? -65.595 5.465 70.242 1.00 70.88 248 LYS A N 1
ATOM 2001 C CA . LYS A 1 248 ? -66.989 5.838 70.529 1.00 70.88 248 LYS A CA 1
ATOM 2002 C C . LYS A 1 248 ? -67.735 4.803 71.375 1.00 70.88 248 LYS A C 1
ATOM 2004 O O . LYS A 1 248 ? -68.692 5.169 72.048 1.00 70.88 248 LYS A O 1
ATOM 2009 N N . THR A 1 249 ? -67.332 3.531 71.340 1.00 69.56 249 THR A N 1
ATOM 2010 C CA . THR A 1 249 ? -68.020 2.436 72.053 1.00 69.56 249 THR A CA 1
ATOM 2011 C C . THR A 1 249 ? -67.284 1.937 73.299 1.00 69.56 249 THR A C 1
ATOM 2013 O O . THR A 1 249 ? -67.858 1.169 74.066 1.00 69.56 249 THR A O 1
ATOM 2016 N N . SER A 1 250 ? -66.026 2.332 73.512 1.00 49.22 250 SER A N 1
ATOM 2017 C CA . SER A 1 250 ? -65.228 1.928 74.673 1.00 49.22 250 SER A CA 1
ATOM 2018 C C . SER A 1 250 ? -65.259 3.001 75.770 1.00 49.22 250 SER A C 1
ATOM 2020 O O . SER A 1 250 ? -64.999 4.168 75.473 1.00 49.22 250 SER A O 1
ATOM 2022 N N . PRO A 1 251 ? -65.516 2.643 77.042 1.00 58.09 251 PRO A N 1
ATOM 2023 C CA . PRO A 1 251 ? -65.393 3.571 78.163 1.00 58.09 251 PRO A CA 1
ATOM 2024 C C . PRO A 1 251 ? -63.959 4.108 78.255 1.00 58.09 251 PRO A C 1
ATOM 2026 O O . PRO A 1 251 ? -62.997 3.375 78.003 1.00 58.09 251 PRO A O 1
ATOM 2029 N N . SER A 1 252 ? -63.828 5.401 78.570 1.00 50.78 252 SER A N 1
ATOM 2030 C CA . SER A 1 252 ? -62.547 6.110 78.574 1.00 50.78 252 SER A CA 1
ATOM 2031 C C . SER A 1 252 ? -61.527 5.389 79.460 1.00 50.78 252 SER A C 1
ATOM 2033 O O . SER A 1 252 ? -61.829 5.148 80.635 1.00 50.78 252 SER A O 1
ATOM 2035 N N . PRO A 1 253 ? -60.323 5.072 78.956 1.00 59.19 253 PRO A N 1
ATOM 2036 C CA . PRO A 1 253 ? -59.269 4.570 79.816 1.00 59.19 253 PRO A CA 1
ATOM 2037 C C . PRO A 1 253 ? -58.884 5.651 80.842 1.00 59.19 253 PRO A C 1
ATOM 2039 O O . PRO A 1 253 ? -58.913 6.844 80.521 1.00 59.19 253 PRO A O 1
ATOM 2042 N N . PRO A 1 254 ? -58.543 5.258 82.079 1.00 61.59 254 PRO A N 1
ATOM 2043 C CA . PRO A 1 254 ? -58.128 6.195 83.111 1.00 61.59 254 PRO A CA 1
ATOM 2044 C C . PRO A 1 254 ? -56.840 6.930 82.696 1.00 61.59 254 PRO A C 1
ATOM 2046 O O . PRO A 1 254 ? -56.002 6.356 81.991 1.00 61.59 254 PRO A O 1
ATOM 2049 N N . PRO A 1 255 ? -56.662 8.192 83.126 1.00 56.72 255 PRO A N 1
ATOM 2050 C CA . PRO A 1 255 ? -55.480 8.980 82.806 1.00 56.72 255 PRO A CA 1
ATOM 2051 C C . PRO A 1 255 ? -54.227 8.251 83.294 1.00 56.72 255 PRO A C 1
ATOM 2053 O O . PRO A 1 255 ? -54.106 7.898 84.467 1.00 56.72 255 PRO A O 1
ATOM 2056 N N . SER A 1 256 ? -53.306 7.988 82.369 1.00 58.72 256 SER A N 1
ATOM 2057 C CA . SER A 1 256 ? -52.037 7.347 82.698 1.00 58.72 256 SER A CA 1
ATOM 2058 C C . SER A 1 256 ? -51.147 8.314 83.491 1.00 58.72 256 SER A C 1
ATOM 2060 O O . SER A 1 256 ? -51.122 9.507 83.177 1.00 58.72 256 SER A O 1
ATOM 2062 N N . PRO A 1 257 ? -50.415 7.827 84.509 1.00 59.75 257 PRO A N 1
ATOM 2063 C CA . PRO A 1 257 ? -49.506 8.648 85.299 1.00 59.75 257 PRO A CA 1
ATOM 2064 C C . PRO A 1 257 ? -48.324 9.159 84.454 1.00 59.75 257 PRO A C 1
ATOM 2066 O O . PRO A 1 257 ? -47.935 8.513 83.476 1.00 59.75 257 PRO A O 1
ATOM 2069 N N . PRO A 1 258 ? -47.734 10.311 84.822 1.00 49.22 258 PRO A N 1
ATOM 2070 C CA . PRO A 1 258 ? -46.619 10.902 84.095 1.00 49.22 258 PRO A CA 1
ATOM 2071 C C . PRO A 1 258 ? -45.399 9.975 84.145 1.00 49.22 258 PRO A C 1
ATOM 2073 O O . PRO A 1 258 ? -44.824 9.745 85.209 1.00 49.22 258 PRO A O 1
ATOM 2076 N N . LEU A 1 259 ? -44.989 9.453 82.986 1.00 48.22 259 LEU A N 1
ATOM 2077 C CA . LEU A 1 259 ? -43.707 8.770 82.832 1.00 48.22 259 LEU A CA 1
ATOM 2078 C C . LEU A 1 259 ? -42.580 9.805 82.924 1.00 48.22 259 LEU A C 1
ATOM 2080 O O . LEU A 1 259 ? -42.197 10.441 81.944 1.00 48.22 259 LEU A O 1
ATOM 2084 N N . ALA A 1 260 ? -42.055 9.968 84.133 1.00 52.09 260 ALA A N 1
ATOM 2085 C CA . ALA A 1 260 ? -40.757 10.568 84.363 1.00 52.09 260 ALA A CA 1
ATOM 2086 C C . ALA A 1 260 ? -39.657 9.557 83.996 1.00 52.09 260 ALA A C 1
ATOM 2088 O O . ALA A 1 260 ? -39.643 8.437 84.497 1.00 52.09 260 ALA A O 1
ATOM 2089 N N . GLY A 1 261 ? -38.717 9.982 83.149 1.00 55.31 261 GLY A N 1
ATOM 2090 C CA . GLY A 1 261 ? -37.358 9.438 83.122 1.00 55.31 261 GLY A CA 1
ATOM 2091 C C . GLY A 1 261 ? -37.174 8.043 82.521 1.00 55.31 261 GLY A C 1
ATOM 2092 O O . GLY A 1 261 ? -36.674 7.153 83.198 1.00 55.31 261 GLY A O 1
ATOM 2093 N N . ALA A 1 262 ? -37.462 7.864 81.232 1.00 45.91 262 ALA A N 1
ATOM 2094 C CA . ALA A 1 262 ? -36.816 6.807 80.451 1.00 45.91 262 ALA A CA 1
ATOM 2095 C C . ALA A 1 262 ? -35.687 7.444 79.630 1.00 45.91 262 ALA A C 1
ATOM 2097 O O . ALA A 1 262 ? -35.932 8.188 78.681 1.00 45.91 262 ALA A O 1
ATOM 2098 N N . GLY A 1 263 ? -34.450 7.211 80.073 1.00 49.00 263 GLY A N 1
ATOM 2099 C CA . GLY A 1 263 ? -33.237 7.692 79.426 1.00 49.00 263 GLY A CA 1
ATOM 2100 C C . GLY A 1 263 ? -33.164 7.249 77.967 1.00 49.00 263 GLY A C 1
ATOM 2101 O O . GLY A 1 263 ? -33.322 6.074 77.643 1.00 49.00 263 GLY A O 1
ATOM 2102 N N . VAL A 1 264 ? -32.916 8.222 77.096 1.00 50.53 264 VAL A N 1
ATOM 2103 C CA . VAL A 1 264 ? -32.610 8.022 75.683 1.00 50.53 264 VAL A CA 1
ATOM 2104 C C . VAL A 1 264 ? -31.237 7.356 75.597 1.00 50.53 264 VAL A C 1
ATOM 2106 O O . VAL A 1 264 ? -30.220 7.994 75.856 1.00 50.53 264 VAL A O 1
ATOM 2109 N N . ILE A 1 265 ? -31.204 6.068 75.257 1.00 52.44 265 ILE A N 1
ATOM 2110 C CA . ILE A 1 265 ? -29.971 5.384 74.854 1.00 52.44 265 ILE A CA 1
ATOM 2111 C C . ILE A 1 265 ? -29.758 5.696 73.364 1.00 52.44 265 ILE A C 1
ATOM 2113 O O . ILE A 1 265 ? -30.644 5.390 72.561 1.00 52.44 265 ILE A O 1
ATOM 2117 N N . PRO A 1 266 ? -28.632 6.313 72.961 1.00 49.31 266 PRO A N 1
ATOM 2118 C CA . PRO A 1 266 ? -28.337 6.543 71.554 1.00 49.31 266 PRO A CA 1
ATOM 2119 C C . PRO A 1 266 ? -28.024 5.202 70.878 1.00 49.31 266 PRO A C 1
ATOM 2121 O O . PRO A 1 266 ? -27.065 4.523 71.244 1.00 49.31 266 PRO A O 1
ATOM 2124 N N . MET A 1 267 ? -28.844 4.804 69.901 1.00 47.19 267 MET A N 1
ATOM 2125 C CA . MET A 1 267 ? -28.513 3.684 69.020 1.00 47.19 267 MET A CA 1
ATOM 2126 C C . MET A 1 267 ? -27.298 4.049 68.168 1.00 47.19 267 MET A C 1
ATOM 2128 O O . MET A 1 267 ? -27.290 5.070 67.479 1.00 47.19 267 MET A O 1
ATOM 2132 N N . ALA A 1 268 ? -26.286 3.189 68.229 1.00 45.97 268 ALA A N 1
ATOM 2133 C CA . ALA A 1 268 ? -25.109 3.229 67.386 1.00 45.97 268 ALA A CA 1
ATOM 2134 C C . ALA A 1 268 ? -25.505 3.093 65.908 1.00 45.97 268 ALA A C 1
ATOM 2136 O O . ALA A 1 268 ? -26.173 2.142 65.506 1.00 45.97 268 ALA A O 1
ATOM 2137 N N . THR A 1 269 ? -25.081 4.058 65.100 1.00 47.81 269 THR A N 1
ATOM 2138 C CA . THR A 1 269 ? -25.079 3.973 63.642 1.00 47.81 269 THR A CA 1
ATOM 2139 C C . THR A 1 269 ? -23.843 3.187 63.212 1.00 47.81 269 THR A C 1
ATOM 2141 O O . THR A 1 269 ? -22.765 3.764 63.052 1.00 47.81 269 THR A O 1
ATOM 2144 N N . GLU A 1 270 ? -23.979 1.872 63.049 1.00 43.91 270 GLU A N 1
ATOM 2145 C CA . GLU A 1 270 ? -22.974 1.070 62.352 1.00 43.91 270 GLU A CA 1
ATOM 2146 C C . GLU A 1 270 ? -22.938 1.504 60.883 1.00 43.91 270 GLU A C 1
ATOM 2148 O O . GLU A 1 270 ? -23.918 1.421 60.141 1.00 43.91 270 GLU A O 1
ATOM 2153 N N . SER A 1 271 ? -21.800 2.080 60.510 1.00 49.84 271 SER A N 1
ATOM 2154 C CA . SER A 1 271 ? -21.478 2.535 59.165 1.00 49.84 271 SER A CA 1
ATOM 2155 C C . SER A 1 271 ? -20.666 1.441 58.483 1.00 49.84 271 SER A C 1
ATOM 2157 O O . SER A 1 271 ? -19.440 1.514 58.450 1.00 49.84 271 SER A O 1
ATOM 2159 N N . ASP A 1 272 ? -21.338 0.430 57.935 1.00 42.66 272 ASP A N 1
ATOM 2160 C CA . ASP A 1 272 ? -20.691 -0.562 57.076 1.00 42.66 272 ASP A CA 1
ATOM 2161 C C . ASP A 1 272 ? -20.479 0.021 55.675 1.00 42.66 272 ASP A C 1
ATOM 2163 O O . ASP A 1 272 ? -21.265 -0.124 54.739 1.00 42.66 272 ASP A O 1
ATOM 2167 N N . SER A 1 273 ? -19.357 0.726 55.558 1.00 50.06 273 SER A N 1
ATOM 2168 C CA . SER A 1 273 ? -18.688 1.064 54.307 1.00 50.06 273 SER A CA 1
ATOM 2169 C C . SER A 1 273 ? -18.047 -0.203 53.721 1.00 50.06 273 SER A C 1
ATOM 2171 O O . SER A 1 273 ? -16.839 -0.418 53.835 1.00 50.06 273 SER A O 1
ATOM 2173 N N . ALA A 1 274 ? -18.848 -1.042 53.065 1.00 45.72 274 ALA A N 1
ATOM 2174 C CA . ALA A 1 274 ? -18.344 -2.115 52.212 1.00 45.72 274 ALA A CA 1
ATOM 2175 C C . ALA A 1 274 ? -17.818 -1.525 50.888 1.00 45.72 274 ALA A C 1
ATOM 2177 O O . ALA A 1 274 ? -18.528 -1.419 49.886 1.00 45.72 274 ALA A O 1
ATOM 2178 N N . CYS A 1 275 ? -16.553 -1.105 50.901 1.00 45.50 275 CYS A N 1
ATOM 2179 C CA . CYS A 1 275 ? -15.792 -0.782 49.701 1.00 45.50 275 CYS A CA 1
ATOM 2180 C C . CYS A 1 275 ? -15.391 -2.070 48.965 1.00 45.50 275 CYS A C 1
ATOM 2182 O O . CYS A 1 275 ? -14.521 -2.801 49.414 1.00 45.50 275 CYS A O 1
ATOM 2184 N N . ALA A 1 276 ? -16.014 -2.272 47.804 1.00 48.12 276 ALA A N 1
ATOM 2185 C CA . ALA A 1 276 ? -15.396 -2.728 46.557 1.00 48.12 276 ALA A CA 1
ATOM 2186 C C . ALA A 1 276 ? -14.473 -3.966 46.591 1.00 48.12 276 ALA A C 1
ATOM 2188 O O . ALA A 1 276 ? -13.262 -3.843 46.420 1.00 48.12 276 ALA A O 1
ATOM 2189 N N . ASP A 1 277 ? -15.070 -5.161 46.578 1.00 40.62 277 ASP A N 1
ATOM 2190 C CA . ASP A 1 277 ? -14.467 -6.307 45.888 1.00 40.62 277 ASP A CA 1
ATOM 2191 C C . ASP A 1 277 ? -14.820 -6.242 44.397 1.00 40.62 277 ASP A C 1
ATOM 2193 O O . ASP A 1 277 ? -15.858 -6.715 43.925 1.00 40.62 277 ASP A O 1
ATOM 2197 N N . ALA A 1 278 ? -13.930 -5.612 43.632 1.00 45.62 278 ALA A N 1
ATOM 2198 C CA . ALA A 1 278 ? -13.911 -5.698 42.181 1.00 45.62 278 ALA A CA 1
ATOM 2199 C C . ALA A 1 278 ? -13.386 -7.082 41.760 1.00 45.62 278 ALA A C 1
ATOM 2201 O O . ALA A 1 278 ? -12.214 -7.251 41.426 1.00 45.62 278 ALA A O 1
ATOM 2202 N N . CYS A 1 279 ? -14.275 -8.079 41.742 1.00 42.97 279 CYS A N 1
ATOM 2203 C CA . CYS A 1 279 ? -14.064 -9.320 41.000 1.00 42.97 279 CYS A CA 1
ATOM 2204 C C . CYS A 1 279 ? -13.945 -9.000 39.503 1.00 42.97 279 CYS A C 1
ATOM 2206 O O . CYS A 1 279 ? -14.934 -8.925 38.777 1.00 42.97 279 CYS A O 1
ATOM 2208 N N . THR A 1 280 ? -12.711 -8.810 39.042 1.00 46.66 280 THR A N 1
ATOM 2209 C CA . THR A 1 280 ? -12.367 -8.779 37.620 1.00 46.66 280 THR A CA 1
ATOM 2210 C C . THR A 1 280 ? -11.965 -10.194 37.215 1.00 46.66 280 THR A C 1
ATOM 2212 O O . THR A 1 280 ? -10.788 -10.508 37.070 1.00 46.66 280 THR A O 1
ATOM 2215 N N . THR A 1 281 ? -12.946 -11.084 37.079 1.00 46.50 281 THR A N 1
ATOM 2216 C CA . THR A 1 281 ? -12.759 -12.363 36.393 1.00 46.50 281 THR A CA 1
ATOM 2217 C C . THR A 1 281 ? -12.684 -12.086 34.895 1.00 46.50 281 THR A C 1
ATOM 2219 O O . THR A 1 281 ? -13.683 -11.842 34.221 1.00 46.50 281 THR A O 1
ATOM 2222 N N . THR A 1 282 ? -11.464 -12.072 34.370 1.00 55.47 282 THR A N 1
ATOM 2223 C CA . THR A 1 282 ? -11.215 -12.233 32.938 1.00 55.47 282 THR A CA 1
ATOM 2224 C C . THR A 1 282 ? -11.230 -13.733 32.641 1.00 55.47 282 THR A C 1
ATOM 2226 O O . THR A 1 282 ? -10.454 -14.464 33.253 1.00 55.47 282 THR A O 1
ATOM 2229 N N . PRO A 1 283 ? -12.112 -14.240 31.763 1.00 58.00 283 PRO A N 1
ATOM 2230 C CA . PRO A 1 283 ? -11.937 -15.571 31.217 1.00 58.00 283 PRO A CA 1
ATOM 2231 C C . PRO A 1 283 ? -10.855 -15.517 30.137 1.00 58.00 283 PRO A C 1
ATOM 2233 O O . PRO A 1 283 ? -10.986 -14.856 29.104 1.00 58.00 283 PRO A O 1
ATOM 2236 N N . ASP A 1 284 ? -9.773 -16.204 30.462 1.00 54.16 284 ASP A N 1
ATOM 2237 C CA . ASP A 1 284 ? -8.751 -16.734 29.579 1.00 54.16 284 ASP A CA 1
ATOM 2238 C C . ASP A 1 284 ? -9.400 -17.808 28.688 1.00 54.16 284 ASP A C 1
ATOM 2240 O O . ASP A 1 284 ? -9.858 -18.818 29.208 1.00 54.16 284 ASP A O 1
ATOM 2244 N N . GLU A 1 285 ? -9.541 -17.554 27.383 1.00 49.78 285 GLU A N 1
ATOM 2245 C CA . GLU A 1 285 ? -9.542 -18.584 26.328 1.00 49.78 285 GLU A CA 1
ATOM 2246 C C . GLU A 1 285 ? -9.732 -17.933 24.948 1.00 49.78 285 GLU A C 1
ATOM 2248 O O . GLU A 1 285 ? -10.829 -17.532 24.553 1.00 49.78 285 GLU A O 1
ATOM 2253 N N . ALA A 1 286 ? -8.651 -17.867 24.172 1.00 46.81 286 ALA A N 1
ATOM 2254 C CA . ALA A 1 286 ? -8.731 -17.822 22.718 1.00 46.81 286 ALA A CA 1
ATOM 2255 C C . ALA A 1 286 ? -7.769 -18.879 22.145 1.00 46.81 286 ALA A C 1
ATOM 2257 O O . ALA A 1 286 ? -6.621 -18.961 22.588 1.00 46.81 286 ALA A O 1
ATOM 2258 N N . PRO A 1 287 ? -8.231 -19.714 21.198 1.00 60.62 287 PRO A N 1
ATOM 2259 C CA . PRO A 1 287 ? -7.579 -20.967 20.843 1.00 60.62 287 PRO A CA 1
ATOM 2260 C C . PRO A 1 287 ? -6.366 -20.791 19.927 1.00 60.62 287 PRO A C 1
ATOM 2262 O O . PRO A 1 287 ? -6.263 -19.855 19.132 1.00 60.62 287 PRO A O 1
ATOM 2265 N N . ALA A 1 288 ? -5.474 -21.774 20.031 1.00 49.59 288 ALA A N 1
ATOM 2266 C CA . ALA A 1 288 ? -4.294 -21.970 19.210 1.00 49.59 288 ALA A CA 1
ATOM 2267 C C . ALA A 1 288 ? -4.614 -21.905 17.706 1.00 49.59 288 ALA A C 1
ATOM 2269 O O . ALA A 1 288 ? -5.407 -22.690 17.184 1.00 49.59 288 ALA A O 1
ATOM 2270 N N . ALA A 1 289 ? -3.943 -20.997 16.997 1.00 51.59 289 ALA A N 1
ATOM 2271 C CA . ALA A 1 289 ? -3.921 -20.985 15.544 1.00 51.59 289 ALA A CA 1
ATOM 2272 C C . ALA A 1 289 ? -3.052 -22.148 15.044 1.00 51.59 289 ALA A C 1
ATOM 2274 O O . ALA A 1 289 ? -1.827 -22.143 15.162 1.00 51.59 289 ALA A O 1
ATOM 2275 N N . THR A 1 290 ? -3.720 -23.155 14.496 1.00 60.53 290 THR A N 1
ATOM 2276 C CA . THR A 1 290 ? -3.130 -24.252 13.735 1.00 60.53 290 THR A CA 1
ATOM 2277 C C . THR A 1 290 ? -2.488 -23.696 12.460 1.00 60.53 290 THR A C 1
ATOM 2279 O O . THR A 1 290 ? -3.133 -22.994 11.682 1.00 60.53 290 THR A O 1
ATOM 2282 N N . ALA A 1 291 ? -1.208 -23.998 12.247 1.00 59.91 291 ALA A N 1
ATOM 2283 C CA . ALA A 1 291 ? -0.508 -23.723 10.998 1.00 59.91 291 ALA A CA 1
ATOM 2284 C C . ALA A 1 291 ? -1.056 -24.613 9.862 1.00 59.91 291 ALA A C 1
ATOM 2286 O O . ALA A 1 291 ? -1.335 -25.789 10.112 1.00 59.91 291 ALA A O 1
ATOM 2287 N N . PRO A 1 292 ? -1.185 -24.118 8.618 1.00 62.62 292 PRO A N 1
ATOM 2288 C CA . PRO A 1 292 ? -1.425 -24.987 7.477 1.00 62.62 292 PRO A CA 1
ATOM 2289 C C . PRO A 1 292 ? -0.122 -25.678 7.065 1.00 62.62 292 PRO A C 1
ATOM 2291 O O . PRO A 1 292 ? 0.907 -25.035 6.850 1.00 62.62 292 PRO A O 1
ATOM 2294 N N . ALA A 1 293 ? -0.204 -27.003 6.979 1.00 57.81 293 ALA A N 1
ATOM 2295 C CA . ALA A 1 293 ? 0.809 -27.875 6.419 1.00 57.81 293 ALA A CA 1
ATOM 2296 C C . ALA A 1 293 ? 1.039 -27.576 4.930 1.00 57.81 293 ALA A C 1
ATOM 2298 O O . ALA A 1 293 ? 0.109 -27.268 4.183 1.00 57.81 293 ALA A O 1
ATOM 2299 N N . GLU A 1 294 ? 2.302 -27.689 4.538 1.00 56.47 294 GLU A N 1
ATOM 2300 C CA . GLU A 1 294 ? 2.781 -27.685 3.164 1.00 56.47 294 GLU A CA 1
ATOM 2301 C C . GLU A 1 294 ? 2.259 -28.907 2.390 1.00 56.47 294 GLU A C 1
ATOM 2303 O O . GLU A 1 294 ? 2.291 -30.034 2.892 1.00 56.47 294 GLU A O 1
ATOM 2308 N N . SER A 1 295 ? 1.846 -28.675 1.143 1.00 61.53 295 SER A N 1
ATOM 2309 C CA . SER A 1 295 ? 1.921 -29.632 0.032 1.00 61.53 295 SER A CA 1
ATOM 2310 C C . SER A 1 295 ? 2.021 -28.869 -1.282 1.00 61.53 295 SER A C 1
ATOM 2312 O O . SER A 1 295 ? 1.100 -28.052 -1.522 1.00 61.53 295 SER A O 1
#

Secondary structure (DSSP, 8-state):
-------HHHHHHHHHHHHHHHHHHHHHHHTT--SS-HHHHHHHHHHHHHHHHHHHHHHHHHHHHHHHHHHTS--HHHHHHHHHHHHHHHHHHHHHHHHHHTT--PPP----HHHHHHHTTTTTS------TTSHHHHHHHHHHHHHHHHHHHHHHHHHHHHHHHHHHHHHHHHHHHHHHHHHHHHHHHHHHHHHHHHHHHHHHHHHHHHHHHHHHHHHHHHHHHHHHHHHHHHHHHHHHHHHHHHHHHSPPPPPPP-------PPPP---------------------PPPPP-

Organism: NCBI:txid156173

Sequence (295 aa):
VFGSNLHDEQIIHIFWSTLFAELFMIFMLSQNENDAFRPIQLAYIGSITALACAVLAKIMKEIFRFGNRKRRRESMFDRAYRARAQKRHREKMDRQMKAALEGESQPPAPVTWNSLLRGRKTAAMLSCDVSADSSVSSEVRKMQIEAAQREEAMARLKVVVRKWKANKELKAKREAEEREAAAAKLKEFAAAKNEAQTYAERRRIERAEAKELRQQAKKKSDDESVVALHSVNRRRRDLADDALHRSKTSPSPPPSPPLAGAGVIPMATESDSACADACTTTPDEAPAATAPAES

pLDDT: mean 74.53, std 17.85, range [40.22, 98.12]

Radius of gyration: 51.2 Å; chains: 1; bounding box: 122×52×150 Å